Protein AF-A0A521SLW4-F1 (afdb_monomer_lite)

Foldseek 3Di:
DFDPQPLVLLLVLLQQLLVQLVVVQCCQVVVVHDHDPQQLLQQVLAPDPDRSNVSSVVVSSVVSSVLSSVCSGPQVVPADDALLVSLLVSLVVVLVCVVPPVVVVSVVSSVVRVPDPDPDDPDDPDQPVNPPPPPPVPPPPDDDDPPDDDDDDPPPDPDDPVVPDGPPDDDDDDPDDDPSVVSSVSSSSSRSSSSVSPDDPDD

pLDDT: mean 77.08, std 23.02, range [36.16, 98.62]

Sequence (203 aa):
MMKSLKFGRALLAGSLATAAMTLLMYGWPLVGLPSMDIMAALGGVFPFDLSPYIMGSLIHLGMGISLALIYAMFFDPWLPGPGWLRGAMFSFIPWLFAITLLGPSLQIASDLFKGEETVAANASVSNPCTVRPANPCSVNQAKSNPCSPKTSNPCSVNANPCAVTNPGGGGASSSGPSPQAMSLLVHLLYGAVLGVAYRPSGT

Structure (mmCIF, N/CA/C/O backbone):
data_AF-A0A521SLW4-F1
#
_entry.id   AF-A0A521SLW4-F1
#
loop_
_atom_site.group_PDB
_atom_site.id
_atom_site.type_symbol
_atom_site.label_atom_id
_atom_site.label_alt_id
_atom_site.label_comp_id
_atom_site.label_asym_id
_atom_site.label_entity_id
_atom_site.label_seq_id
_atom_site.pdbx_PDB_ins_code
_atom_site.Cartn_x
_atom_site.Cartn_y
_atom_site.Cartn_z
_atom_site.occupancy
_atom_site.B_iso_or_equiv
_atom_site.auth_seq_id
_atom_site.auth_comp_id
_atom_site.auth_asym_id
_atom_site.auth_atom_id
_atom_site.pdbx_PDB_model_num
ATOM 1 N N . MET A 1 1 ? -3.984 8.003 27.797 1.00 52.75 1 MET A N 1
ATOM 2 C CA . MET A 1 1 ? -3.477 6.668 28.188 1.00 52.75 1 MET A CA 1
ATOM 3 C C . MET A 1 1 ? -3.191 5.890 26.908 1.00 52.75 1 MET A C 1
ATOM 5 O O . MET A 1 1 ? -4.133 5.524 26.217 1.00 52.75 1 MET A O 1
ATOM 9 N N . MET A 1 2 ? -1.923 5.744 26.512 1.00 55.50 2 MET A N 1
ATOM 10 C CA . MET A 1 2 ? -1.573 4.996 25.296 1.00 55.50 2 MET A CA 1
ATOM 11 C C . MET A 1 2 ? -1.816 3.508 25.569 1.00 55.50 2 MET A C 1
ATOM 13 O O . MET A 1 2 ? -1.184 2.940 26.459 1.00 55.50 2 MET A O 1
ATOM 17 N N . LYS A 1 3 ? -2.765 2.881 24.862 1.00 64.12 3 LYS A N 1
ATOM 18 C CA . LYS A 1 3 ? -2.928 1.419 24.910 1.00 64.12 3 LYS A CA 1
ATOM 19 C C . LYS A 1 3 ? -1.590 0.784 24.517 1.00 64.12 3 LYS A C 1
ATOM 21 O O . LYS A 1 3 ? -0.928 1.282 23.611 1.00 64.12 3 LYS A O 1
ATOM 26 N N . SER A 1 4 ? -1.182 -0.296 25.189 1.00 72.12 4 SER A N 1
ATOM 27 C CA . SER A 1 4 ? 0.086 -0.971 24.879 1.00 72.12 4 SER A CA 1
ATOM 28 C C . SER A 1 4 ? 0.109 -1.358 23.395 1.00 72.12 4 SER A C 1
ATOM 30 O O . SER A 1 4 ? -0.711 -2.188 22.984 1.00 72.12 4 SER A O 1
ATOM 32 N N . LEU A 1 5 ? 1.014 -0.772 22.604 1.00 81.19 5 LEU A N 1
ATOM 33 C CA . LEU A 1 5 ? 1.179 -1.106 21.191 1.00 81.19 5 LEU A CA 1
ATOM 34 C C . LEU A 1 5 ? 1.443 -2.611 21.070 1.00 81.19 5 LEU A C 1
ATOM 36 O O . LEU A 1 5 ? 2.425 -3.131 21.601 1.00 81.19 5 LEU A O 1
ATOM 40 N N . LYS A 1 6 ? 0.564 -3.339 20.377 1.00 88.69 6 LYS A N 1
ATOM 41 C CA . LYS A 1 6 ? 0.769 -4.768 20.113 1.00 88.69 6 LYS A CA 1
ATOM 42 C C . LYS A 1 6 ? 1.592 -4.914 18.841 1.00 88.69 6 LYS A C 1
ATOM 44 O O . LYS A 1 6 ? 1.055 -5.226 17.783 1.00 88.69 6 LYS A O 1
ATOM 49 N N . PHE A 1 7 ? 2.897 -4.682 18.965 1.00 92.25 7 PHE A N 1
ATOM 50 C CA . PHE A 1 7 ? 3.838 -4.640 17.843 1.00 92.25 7 PHE A CA 1
ATOM 51 C C . PHE A 1 7 ? 3.709 -5.847 16.901 1.00 92.25 7 PHE A C 1
ATOM 53 O O . PHE A 1 7 ? 3.485 -5.664 15.710 1.00 92.25 7 PHE A O 1
ATOM 60 N N . GLY A 1 8 ? 3.709 -7.077 17.431 1.00 93.06 8 GLY A N 1
ATOM 61 C CA . GLY A 1 8 ? 3.560 -8.288 16.610 1.00 93.06 8 GLY A CA 1
ATOM 62 C C . GLY A 1 8 ? 2.251 -8.350 15.809 1.00 93.06 8 GLY A C 1
ATOM 63 O O . GLY A 1 8 ? 2.232 -8.868 14.697 1.00 93.06 8 GLY A O 1
ATOM 64 N N . ARG A 1 9 ? 1.163 -7.759 16.322 1.00 93.38 9 ARG A N 1
ATOM 65 C CA . ARG A 1 9 ? -0.100 -7.651 15.576 1.00 93.38 9 ARG A CA 1
ATOM 66 C C . ARG A 1 9 ? -0.052 -6.583 14.501 1.00 93.38 9 ARG A C 1
ATOM 68 O O . ARG A 1 9 ? -0.609 -6.806 13.438 1.00 93.38 9 ARG A O 1
ATOM 75 N N . ALA A 1 10 ? 0.590 -5.450 14.770 1.00 95.56 10 ALA A N 1
ATOM 76 C CA . ALA A 1 10 ? 0.781 -4.414 13.761 1.00 95.56 10 ALA A CA 1
ATOM 77 C C . ALA A 1 10 ? 1.630 -4.941 12.594 1.00 95.56 10 ALA A C 1
ATOM 79 O O . ALA A 1 10 ? 1.240 -4.765 11.445 1.00 95.56 10 ALA A O 1
ATOM 80 N N . LEU A 1 11 ? 2.715 -5.672 12.890 1.00 96.81 11 LEU A N 1
ATOM 81 C CA . LEU A 1 11 ? 3.526 -6.348 11.874 1.00 96.81 11 LEU A CA 1
ATOM 82 C C . LEU A 1 11 ? 2.689 -7.320 11.035 1.00 96.81 11 LEU A C 1
ATOM 84 O O . LEU A 1 11 ? 2.678 -7.223 9.812 1.00 96.81 11 LEU A O 1
ATOM 88 N N . LEU A 1 12 ? 1.959 -8.233 11.687 1.00 96.75 12 LEU A N 1
ATOM 89 C CA . LEU A 1 12 ? 1.123 -9.212 10.990 1.00 96.75 12 LEU A CA 1
ATOM 90 C C . LEU A 1 12 ? 0.043 -8.533 10.136 1.00 96.75 12 LEU A C 1
ATOM 92 O O . LEU A 1 12 ? -0.157 -8.912 8.986 1.00 96.75 12 LEU A O 1
ATOM 96 N N . ALA A 1 13 ? -0.638 -7.527 10.685 1.00 97.56 13 ALA A N 1
ATOM 97 C CA . ALA A 1 13 ? -1.694 -6.805 9.989 1.00 97.56 13 ALA A CA 1
ATOM 98 C C . ALA A 1 13 ? -1.161 -6.041 8.769 1.00 97.56 13 ALA A C 1
ATOM 100 O O . ALA A 1 13 ? -1.777 -6.109 7.709 1.00 97.56 13 ALA A O 1
ATOM 101 N N . GLY A 1 14 ? -0.005 -5.380 8.892 1.00 98.00 14 GLY A N 1
ATOM 102 C CA . GLY A 1 14 ? 0.666 -4.717 7.773 1.00 98.00 14 GLY A CA 1
ATOM 103 C C . GLY A 1 14 ? 1.050 -5.697 6.670 1.00 98.00 14 GLY A C 1
ATOM 104 O O . GLY A 1 14 ? 0.692 -5.482 5.517 1.00 98.00 14 GLY A O 1
ATOM 105 N N . SER A 1 15 ? 1.684 -6.820 7.019 1.00 98.38 15 SER A N 1
ATOM 106 C CA . SER A 1 15 ? 2.047 -7.857 6.046 1.00 98.38 15 SER A CA 1
ATOM 107 C C . SER A 1 15 ? 0.831 -8.428 5.309 1.00 98.38 15 SER A C 1
ATOM 109 O O . SER A 1 15 ? 0.863 -8.555 4.087 1.00 98.38 15 SER A O 1
ATOM 111 N N . LEU A 1 16 ? -0.258 -8.738 6.026 1.00 98.38 16 LEU A N 1
ATOM 112 C CA . LEU A 1 16 ? -1.499 -9.243 5.423 1.00 98.38 16 LEU A CA 1
ATOM 113 C C . LEU A 1 16 ? -2.158 -8.208 4.506 1.00 98.38 16 LEU A C 1
ATOM 115 O O . LEU A 1 16 ? -2.607 -8.556 3.415 1.00 98.38 16 LEU A O 1
ATOM 119 N N . ALA A 1 17 ? -2.199 -6.945 4.928 1.00 98.38 17 ALA A N 1
ATOM 120 C CA . ALA A 1 17 ? -2.760 -5.860 4.135 1.00 98.38 17 ALA A CA 1
ATOM 121 C C . ALA A 1 17 ? -1.959 -5.628 2.846 1.00 98.38 17 ALA A C 1
ATOM 123 O O . ALA A 1 17 ? -2.549 -5.543 1.767 1.00 98.38 17 ALA A O 1
ATOM 124 N N . THR A 1 18 ? -0.624 -5.608 2.928 1.00 98.38 18 THR A N 1
ATOM 125 C CA . THR A 1 18 ? 0.247 -5.496 1.750 1.00 98.38 18 THR A CA 1
ATOM 126 C C . THR A 1 18 ? 0.076 -6.680 0.810 1.00 98.38 18 THR A C 1
ATOM 128 O O . THR A 1 18 ? -0.045 -6.486 -0.399 1.00 98.38 18 THR A O 1
ATOM 131 N N . ALA A 1 19 ? 0.034 -7.905 1.342 1.00 98.06 19 ALA A N 1
ATOM 132 C CA . ALA A 1 19 ? -0.162 -9.105 0.536 1.00 98.06 19 ALA A CA 1
ATOM 133 C C . ALA A 1 19 ? -1.511 -9.071 -0.197 1.00 98.06 19 ALA A C 1
ATOM 135 O O . ALA A 1 19 ? -1.550 -9.306 -1.401 1.00 98.06 19 ALA A O 1
ATOM 136 N N . ALA A 1 20 ? -2.599 -8.710 0.490 1.00 98.19 20 ALA A N 1
ATOM 137 C CA . ALA A 1 20 ? -3.923 -8.586 -0.119 1.00 98.19 20 ALA A CA 1
ATOM 138 C C . ALA A 1 20 ? -3.948 -7.539 -1.243 1.00 98.19 20 ALA A C 1
ATOM 140 O O . ALA A 1 20 ? -4.458 -7.809 -2.330 1.00 98.19 20 ALA A O 1
ATOM 141 N N . MET A 1 21 ? -3.354 -6.368 -1.004 1.00 97.06 21 MET A N 1
ATOM 142 C CA . MET A 1 21 ? -3.247 -5.307 -2.005 1.00 97.06 21 MET A CA 1
ATOM 143 C C . MET A 1 21 ? -2.414 -5.745 -3.218 1.00 97.06 21 MET A C 1
ATOM 145 O O . MET A 1 21 ? -2.818 -5.532 -4.359 1.00 97.06 21 MET A O 1
ATOM 149 N N . THR A 1 22 ? -1.286 -6.414 -2.972 1.00 95.56 22 THR A N 1
ATOM 150 C CA . THR A 1 22 ? -0.393 -6.929 -4.017 1.00 95.56 22 THR A CA 1
ATOM 151 C C . THR A 1 22 ? -1.107 -7.972 -4.872 1.00 95.56 22 THR A C 1
ATOM 153 O O . THR A 1 22 ? -1.128 -7.853 -6.093 1.00 95.56 22 THR A O 1
ATOM 156 N N . LEU A 1 23 ? -1.753 -8.962 -4.248 1.00 95.81 23 LEU A N 1
ATOM 157 C CA . LEU A 1 23 ? -2.513 -9.993 -4.959 1.00 95.81 23 LEU A CA 1
ATOM 158 C C . LEU A 1 23 ? -3.612 -9.385 -5.832 1.00 95.81 23 LEU A C 1
ATOM 160 O O . LEU A 1 23 ? -3.795 -9.814 -6.969 1.00 95.81 23 LEU A O 1
ATOM 164 N N . LEU A 1 24 ? -4.303 -8.361 -5.328 1.00 94.50 24 LEU A N 1
ATOM 165 C CA . LEU A 1 24 ? -5.318 -7.649 -6.092 1.00 94.50 24 LEU A CA 1
ATOM 166 C C . LEU A 1 24 ? -4.716 -6.985 -7.340 1.00 94.50 24 LEU A C 1
ATOM 168 O O . LEU A 1 24 ? -5.218 -7.176 -8.444 1.00 94.50 24 LEU A O 1
ATOM 172 N N . MET A 1 25 ? -3.606 -6.263 -7.182 1.00 91.94 25 MET A N 1
ATOM 173 C CA . MET A 1 25 ? -2.924 -5.591 -8.291 1.00 91.94 25 MET A CA 1
ATOM 174 C C . MET A 1 25 ? -2.403 -6.566 -9.354 1.00 91.94 25 MET A C 1
ATOM 176 O O . MET A 1 25 ? -2.561 -6.307 -10.545 1.00 91.94 25 MET A O 1
ATOM 180 N N . TYR A 1 26 ? -1.826 -7.700 -8.946 1.00 92.19 26 TYR A N 1
ATOM 181 C CA . TYR A 1 26 ? -1.395 -8.749 -9.878 1.00 92.19 26 TYR A CA 1
ATOM 182 C C . TYR A 1 26 ? -2.575 -9.505 -10.508 1.00 92.19 26 TYR A C 1
ATOM 184 O O . TYR A 1 26 ? -2.419 -10.113 -11.565 1.00 92.19 26 TYR A O 1
ATOM 192 N N . GLY A 1 27 ? -3.762 -9.443 -9.899 1.00 92.19 27 GLY A N 1
ATOM 193 C CA . GLY A 1 27 ? -4.999 -10.006 -10.435 1.00 92.19 27 GLY A CA 1
ATOM 194 C C . GLY A 1 27 ? -5.689 -9.145 -11.499 1.00 92.19 27 GLY A C 1
ATOM 195 O O . GLY A 1 27 ? -6.533 -9.664 -12.222 1.00 92.19 27 GLY A O 1
ATOM 196 N N . TRP A 1 28 ? -5.347 -7.859 -11.647 1.00 90.75 28 TRP A N 1
ATOM 197 C CA . TRP A 1 28 ? -5.993 -6.955 -12.623 1.00 90.75 28 TRP A CA 1
ATOM 198 C C . TRP A 1 28 ? -5.981 -7.455 -14.071 1.00 90.75 28 TRP A C 1
ATOM 200 O O . TRP A 1 28 ? -7.034 -7.405 -14.713 1.00 90.75 28 TRP A O 1
ATOM 210 N N . PRO A 1 29 ? -4.867 -7.997 -14.594 1.00 90.50 29 PRO A N 1
ATOM 211 C CA . PRO A 1 29 ? -4.847 -8.555 -15.942 1.00 90.50 29 PRO A CA 1
ATOM 212 C C . PRO A 1 29 ? -5.873 -9.673 -16.161 1.00 90.50 29 PRO A C 1
ATOM 214 O O . PRO A 1 29 ? -6.384 -9.821 -17.268 1.00 90.50 29 PRO A O 1
ATOM 217 N N . LEU A 1 30 ? -6.241 -10.419 -15.110 1.00 92.06 30 LEU A N 1
ATOM 218 C CA . LEU A 1 30 ? -7.225 -11.507 -15.196 1.00 92.06 30 LEU A CA 1
ATOM 219 C C . LEU A 1 30 ? -8.650 -11.003 -15.460 1.00 92.06 30 LEU A C 1
ATOM 221 O O . LEU A 1 30 ? -9.488 -11.760 -15.939 1.00 92.06 30 LEU A O 1
ATOM 225 N N . VAL A 1 31 ? -8.922 -9.729 -15.168 1.00 90.31 31 VAL A N 1
ATOM 226 C CA . VAL A 1 31 ? -10.210 -9.068 -15.428 1.00 90.31 31 VAL A CA 1
ATOM 227 C C . VAL A 1 31 ? -10.126 -8.061 -16.584 1.00 90.31 31 VAL A C 1
ATOM 229 O O . VAL A 1 31 ? -11.008 -7.221 -16.740 1.00 90.31 31 VAL A O 1
ATOM 232 N N . GLY A 1 32 ? -9.069 -8.136 -17.405 1.00 87.75 32 GLY A N 1
ATOM 233 C CA . GLY A 1 32 ? -8.881 -7.284 -18.585 1.00 87.75 32 GLY A CA 1
ATOM 234 C C . GLY A 1 32 ? -8.407 -5.860 -18.281 1.00 87.75 32 GLY A C 1
ATOM 235 O O . GLY A 1 32 ? -8.460 -4.999 -19.157 1.00 87.75 32 GLY A O 1
ATOM 236 N N . LEU A 1 33 ? -7.953 -5.595 -17.054 1.00 85.94 33 LEU A N 1
ATOM 237 C CA . LEU A 1 33 ? -7.378 -4.309 -16.664 1.00 85.94 33 LEU A CA 1
ATOM 238 C C . LEU A 1 33 ? -5.858 -4.292 -16.906 1.00 85.94 33 LEU A C 1
ATOM 240 O O . LEU A 1 33 ? -5.215 -5.342 -16.853 1.00 85.94 33 LEU A O 1
ATOM 244 N N . PRO A 1 34 ? -5.250 -3.117 -17.156 1.00 82.88 34 PRO A N 1
ATOM 245 C CA . PRO A 1 34 ? -3.813 -3.018 -17.393 1.00 82.88 34 PRO A CA 1
ATOM 246 C C . 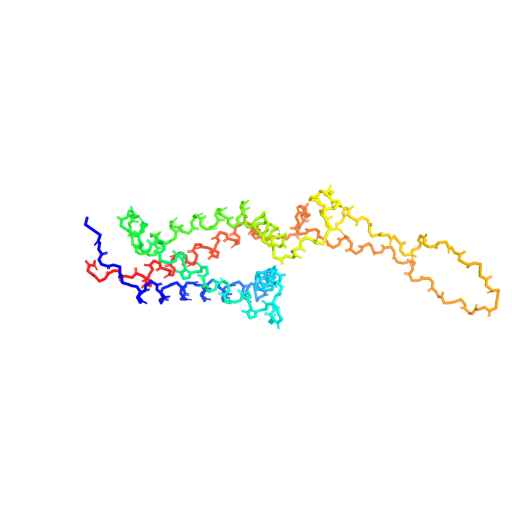PRO A 1 34 ? -3.002 -3.463 -16.167 1.00 82.88 34 PRO A C 1
ATOM 248 O O . PRO A 1 34 ? -3.359 -3.174 -15.023 1.00 82.88 34 PRO A O 1
ATOM 251 N N . SER A 1 35 ? -1.880 -4.141 -16.412 1.00 82.56 35 SER A N 1
ATOM 252 C CA . SER A 1 35 ? -0.923 -4.530 -15.374 1.00 82.56 35 SER A CA 1
ATOM 253 C C . SER A 1 35 ? -0.206 -3.305 -14.802 1.00 82.56 35 SER A C 1
ATOM 255 O O . SER A 1 35 ? 0.339 -2.502 -15.560 1.00 82.56 35 SER A O 1
ATOM 257 N N . MET A 1 36 ? -0.149 -3.189 -13.473 1.00 82.12 36 MET A N 1
ATOM 258 C CA . MET A 1 36 ? 0.655 -2.177 -12.779 1.00 82.12 36 MET A CA 1
ATOM 259 C C . MET A 1 36 ? 1.838 -2.844 -12.080 1.00 82.12 36 MET A C 1
ATOM 261 O O . MET A 1 36 ? 1.677 -3.446 -11.019 1.00 82.12 36 MET A O 1
ATOM 265 N N . ASP A 1 37 ? 3.031 -2.718 -12.659 1.00 89.31 37 ASP A N 1
ATOM 266 C CA . ASP A 1 37 ? 4.247 -3.314 -12.101 1.00 89.31 37 ASP A CA 1
ATOM 267 C C . ASP A 1 37 ? 4.925 -2.390 -11.078 1.00 89.31 37 ASP A C 1
ATOM 269 O O . ASP A 1 37 ? 5.977 -1.790 -11.308 1.00 89.31 37 ASP A O 1
ATOM 273 N N . ILE A 1 38 ? 4.274 -2.243 -9.923 1.00 87.75 38 ILE A N 1
ATOM 274 C CA . ILE A 1 38 ? 4.781 -1.411 -8.824 1.00 87.75 38 ILE A CA 1
ATOM 275 C C . ILE A 1 38 ? 6.066 -1.999 -8.226 1.00 87.75 38 ILE A C 1
ATOM 277 O O . ILE A 1 38 ? 6.901 -1.246 -7.730 1.00 87.75 38 ILE A O 1
ATOM 281 N N . MET A 1 39 ? 6.259 -3.320 -8.294 1.00 92.12 39 MET A N 1
ATOM 282 C CA . MET A 1 39 ? 7.458 -3.959 -7.751 1.00 92.12 39 MET A CA 1
ATOM 283 C C . MET A 1 39 ? 8.687 -3.586 -8.573 1.00 92.12 39 MET A C 1
ATOM 285 O O . MET A 1 39 ? 9.666 -3.102 -8.008 1.00 92.12 39 MET A O 1
ATOM 289 N N . ALA A 1 40 ? 8.624 -3.710 -9.901 1.00 90.88 40 ALA A N 1
ATOM 290 C CA . ALA A 1 40 ? 9.716 -3.247 -10.748 1.00 90.88 40 ALA A CA 1
ATOM 291 C C . ALA A 1 40 ? 9.940 -1.733 -10.608 1.00 90.88 40 ALA A C 1
ATOM 293 O O . ALA A 1 40 ? 11.087 -1.296 -10.505 1.00 90.88 40 ALA A O 1
ATOM 294 N N . ALA A 1 41 ? 8.864 -0.937 -10.538 1.00 88.69 41 ALA A N 1
ATOM 295 C CA . ALA A 1 41 ? 8.964 0.515 -10.396 1.00 88.69 41 ALA A CA 1
ATOM 296 C C . ALA A 1 41 ? 9.656 0.943 -9.089 1.00 88.69 41 ALA A C 1
ATOM 298 O O . ALA A 1 41 ? 10.549 1.786 -9.119 1.00 88.69 41 ALA A O 1
ATOM 299 N N . LEU A 1 42 ? 9.279 0.353 -7.949 1.00 89.75 42 LEU A N 1
ATOM 300 C CA . LEU A 1 42 ? 9.890 0.659 -6.652 1.00 89.75 42 LEU A CA 1
ATOM 301 C C . LEU A 1 42 ? 11.335 0.166 -6.569 1.00 89.75 42 LEU A C 1
ATOM 303 O O . LEU A 1 42 ? 12.195 0.884 -6.066 1.00 89.75 42 LEU A O 1
ATOM 307 N N . GLY A 1 43 ? 11.615 -1.045 -7.053 1.00 90.81 43 GLY A N 1
ATOM 308 C CA . GLY A 1 43 ? 12.959 -1.611 -6.983 1.00 90.81 43 GLY A CA 1
ATOM 309 C C . GLY A 1 43 ? 13.951 -0.946 -7.929 1.00 90.81 43 GLY A C 1
ATOM 310 O O . GLY A 1 43 ? 15.115 -0.804 -7.574 1.00 90.81 43 GLY A O 1
ATOM 311 N N . GLY A 1 44 ? 13.494 -0.489 -9.099 1.00 90.06 44 GLY A N 1
ATOM 312 C CA . GLY A 1 44 ? 14.341 0.153 -10.107 1.00 90.06 44 GLY A CA 1
ATOM 313 C C . GLY A 1 44 ? 14.870 1.537 -9.719 1.00 90.06 44 GLY A C 1
ATOM 314 O O . GLY A 1 44 ? 15.751 2.063 -10.395 1.00 90.06 44 GLY A O 1
ATOM 315 N N . VAL A 1 45 ? 14.354 2.135 -8.640 1.00 88.75 45 VAL A N 1
ATOM 316 C CA . VAL A 1 45 ? 14.827 3.432 -8.124 1.00 88.75 45 VAL A CA 1
ATOM 317 C C . VAL A 1 45 ? 16.175 3.300 -7.414 1.00 88.75 45 VAL A C 1
ATOM 319 O O . VAL A 1 45 ? 16.933 4.266 -7.354 1.00 88.75 45 VAL A O 1
ATOM 322 N N . PHE A 1 46 ? 16.491 2.114 -6.894 1.00 85.25 46 PHE A N 1
ATOM 323 C CA . PHE A 1 46 ? 17.666 1.904 -6.063 1.00 85.25 46 PHE A CA 1
ATOM 324 C C . PHE A 1 46 ? 18.782 1.190 -6.844 1.00 85.25 46 PHE A C 1
ATOM 326 O O . PHE A 1 46 ? 18.518 0.172 -7.484 1.00 85.25 46 PHE A O 1
ATOM 333 N N . PRO A 1 47 ? 20.037 1.668 -6.774 1.00 84.56 47 PRO A N 1
ATOM 334 C CA . PRO A 1 47 ? 21.170 1.137 -7.533 1.00 84.56 47 PRO A CA 1
ATOM 335 C C . PRO A 1 47 ? 21.805 -0.075 -6.832 1.00 84.56 47 PRO A C 1
ATOM 337 O O . PRO A 1 47 ? 23.009 -0.114 -6.596 1.00 84.56 47 PRO A O 1
ATOM 340 N N . PHE A 1 48 ? 20.992 -1.048 -6.431 1.00 86.19 48 PHE A N 1
ATOM 341 C CA . PHE A 1 48 ? 21.487 -2.289 -5.838 1.00 86.19 48 PHE A CA 1
ATOM 342 C C . PHE A 1 48 ? 21.534 -3.386 -6.903 1.00 86.19 48 PHE A C 1
ATOM 344 O O . PHE A 1 48 ? 20.597 -3.509 -7.688 1.00 86.19 48 PHE A O 1
ATOM 351 N N . ASP A 1 49 ? 22.548 -4.256 -6.864 1.00 89.19 49 ASP A N 1
ATOM 352 C CA . ASP A 1 49 ? 22.678 -5.435 -7.749 1.00 89.19 49 ASP A CA 1
ATOM 353 C C . ASP A 1 49 ? 21.662 -6.559 -7.435 1.00 89.19 49 ASP A C 1
ATOM 355 O O . ASP A 1 49 ? 21.888 -7.746 -7.678 1.00 89.19 49 ASP A O 1
ATOM 359 N N . LEU A 1 50 ? 20.521 -6.200 -6.852 1.00 90.94 50 LEU A N 1
ATOM 360 C CA . LEU A 1 50 ? 19.414 -7.095 -6.558 1.00 90.94 50 LEU A CA 1
ATOM 361 C C . LEU A 1 50 ? 18.357 -6.968 -7.654 1.00 90.94 50 LEU A C 1
ATOM 363 O O . LEU A 1 50 ? 18.164 -5.907 -8.240 1.00 90.94 50 LEU A O 1
ATOM 367 N N . SER A 1 51 ? 17.622 -8.053 -7.909 1.00 94.50 51 SER A N 1
ATOM 368 C CA . SER A 1 51 ? 16.485 -8.007 -8.833 1.00 94.50 51 SER A CA 1
ATOM 369 C C . SER A 1 51 ? 15.521 -6.875 -8.437 1.00 94.50 51 SER A C 1
ATOM 371 O O . SER A 1 51 ? 15.116 -6.832 -7.266 1.00 94.50 51 SER A O 1
ATOM 373 N N . PRO A 1 52 ? 15.086 -6.010 -9.379 1.00 91.69 52 PRO A N 1
ATOM 374 C CA . PRO A 1 52 ? 14.116 -4.953 -9.098 1.00 91.69 52 PRO A CA 1
ATOM 375 C C . PRO A 1 52 ? 12.844 -5.487 -8.437 1.00 91.69 52 PRO A C 1
ATOM 377 O O . PRO A 1 52 ? 12.294 -4.855 -7.545 1.00 91.69 52 PRO A O 1
ATOM 380 N N . TYR A 1 53 ? 12.413 -6.699 -8.784 1.00 93.94 53 TYR A N 1
ATOM 381 C CA . TYR A 1 53 ? 11.242 -7.318 -8.167 1.00 93.94 53 TYR A CA 1
ATOM 382 C C . TYR A 1 53 ? 11.468 -7.688 -6.700 1.00 93.94 53 TYR A C 1
ATOM 384 O O . TYR A 1 53 ? 10.571 -7.498 -5.882 1.00 93.94 53 TYR A O 1
ATOM 392 N N . ILE A 1 54 ? 12.655 -8.192 -6.345 1.00 94.88 54 ILE A N 1
ATOM 393 C CA . ILE A 1 54 ? 12.987 -8.534 -4.954 1.00 94.88 54 ILE A CA 1
ATOM 394 C C . ILE A 1 54 ? 13.092 -7.252 -4.131 1.00 94.88 54 ILE A C 1
ATOM 396 O O . ILE A 1 54 ? 12.444 -7.134 -3.092 1.00 94.88 54 ILE A O 1
ATOM 400 N N . MET A 1 55 ? 13.858 -6.275 -4.621 1.00 94.38 55 MET A N 1
ATOM 401 C CA . MET A 1 55 ? 14.033 -4.988 -3.952 1.00 94.38 55 MET A CA 1
ATOM 402 C C . MET A 1 55 ? 12.692 -4.262 -3.783 1.00 94.38 55 MET A C 1
ATOM 404 O O . MET A 1 55 ? 12.327 -3.873 -2.675 1.00 94.38 55 MET A O 1
ATOM 408 N N . GLY A 1 56 ? 11.905 -4.166 -4.856 1.00 94.38 56 GLY A N 1
ATOM 409 C CA . GLY A 1 56 ? 10.575 -3.569 -4.832 1.00 94.38 56 GLY A CA 1
ATOM 410 C C . GLY A 1 56 ? 9.620 -4.271 -3.876 1.00 94.38 56 GLY A C 1
ATOM 411 O O . GLY A 1 56 ? 8.918 -3.596 -3.128 1.00 94.38 56 GLY A O 1
ATOM 412 N N . SER A 1 57 ? 9.650 -5.607 -3.817 1.00 95.12 57 SER A N 1
ATOM 413 C CA . SER A 1 57 ? 8.842 -6.383 -2.864 1.00 95.12 57 SER A CA 1
ATOM 414 C C . SER A 1 57 ? 9.209 -6.076 -1.413 1.00 95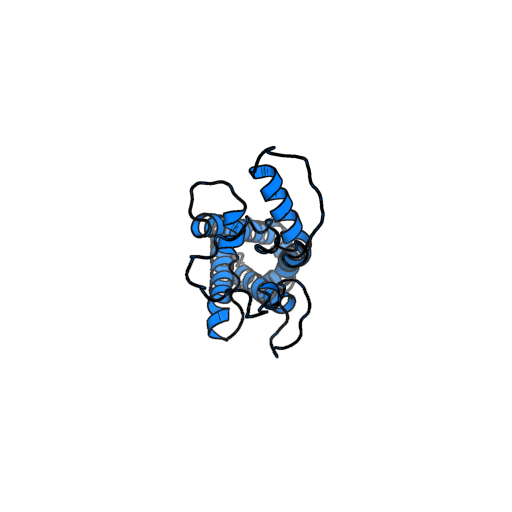.12 57 SER A C 1
ATOM 416 O O . SER A 1 57 ? 8.319 -5.897 -0.581 1.00 95.12 57 SER A O 1
ATOM 418 N N . LEU A 1 58 ? 10.505 -5.970 -1.100 1.00 96.25 58 LEU A N 1
ATOM 419 C CA . LEU A 1 58 ? 10.977 -5.618 0.242 1.00 96.25 58 LEU A CA 1
ATOM 420 C C . LEU A 1 58 ? 10.562 -4.197 0.631 1.00 96.25 58 LEU A C 1
ATOM 422 O O . LEU A 1 58 ? 10.070 -3.987 1.740 1.00 96.25 58 LEU A O 1
ATOM 426 N N . ILE A 1 59 ? 10.703 -3.237 -0.285 1.00 95.75 59 ILE A N 1
ATOM 427 C CA . ILE A 1 59 ? 10.285 -1.847 -0.071 1.00 95.75 59 ILE A CA 1
ATOM 428 C C . ILE A 1 59 ? 8.769 -1.772 0.125 1.00 95.75 59 ILE A C 1
ATOM 430 O O . ILE A 1 59 ? 8.301 -1.138 1.067 1.00 95.75 59 ILE A O 1
ATOM 434 N N . HIS A 1 60 ? 7.989 -2.452 -0.716 1.00 96.38 60 HIS A N 1
ATOM 435 C CA . HIS A 1 60 ? 6.532 -2.459 -0.630 1.00 96.38 60 HIS A CA 1
ATOM 436 C C . HIS A 1 60 ? 6.033 -3.075 0.683 1.00 96.38 60 HIS A C 1
ATOM 438 O O . HIS A 1 60 ? 5.185 -2.498 1.369 1.00 96.38 60 HIS A O 1
ATOM 444 N N . LEU A 1 61 ? 6.619 -4.208 1.084 1.00 97.94 61 LEU A N 1
ATOM 445 C CA . LEU A 1 61 ? 6.346 -4.841 2.370 1.00 97.94 61 LEU A CA 1
ATOM 446 C C . LEU A 1 61 ? 6.735 -3.935 3.544 1.00 97.94 61 LEU A C 1
ATOM 448 O O . LEU A 1 61 ? 5.929 -3.736 4.454 1.00 97.94 61 LEU A O 1
ATOM 452 N N . GLY A 1 62 ? 7.932 -3.347 3.504 1.00 97.81 62 GLY A N 1
ATOM 453 C CA . GLY A 1 62 ? 8.426 -2.424 4.523 1.00 97.81 62 GLY A CA 1
ATOM 454 C C . GLY A 1 62 ? 7.548 -1.181 4.678 1.00 97.81 62 GLY A C 1
ATOM 455 O O . GLY A 1 62 ? 7.222 -0.795 5.804 1.00 97.81 62 GLY A O 1
ATOM 456 N N . MET A 1 63 ? 7.093 -0.589 3.569 1.00 97.12 63 MET A N 1
ATOM 457 C CA . MET A 1 63 ? 6.154 0.537 3.582 1.00 97.12 63 MET A CA 1
ATOM 458 C C . MET A 1 63 ? 4.816 0.151 4.214 1.00 97.12 63 MET A C 1
ATOM 460 O O . MET A 1 63 ? 4.331 0.874 5.082 1.00 97.12 63 MET A O 1
ATOM 464 N N . GLY A 1 64 ? 4.238 -0.998 3.855 1.00 97.94 64 GLY A N 1
ATOM 465 C CA . GLY A 1 64 ? 2.990 -1.453 4.473 1.00 97.94 64 GLY A CA 1
ATOM 466 C C . GLY A 1 64 ? 3.129 -1.721 5.974 1.00 97.94 64 GLY A C 1
ATOM 467 O O . GLY A 1 64 ? 2.327 -1.249 6.775 1.00 97.94 64 GLY A O 1
ATOM 468 N N . ILE A 1 65 ? 4.206 -2.377 6.407 1.00 98.38 65 ILE A N 1
ATOM 469 C CA . ILE A 1 65 ? 4.480 -2.560 7.840 1.00 98.38 65 ILE A CA 1
ATOM 470 C C . ILE A 1 65 ? 4.609 -1.204 8.557 1.00 98.38 65 ILE A C 1
ATOM 472 O O . ILE A 1 65 ? 4.036 -1.011 9.632 1.00 98.38 65 ILE A O 1
ATOM 476 N N . SER A 1 66 ? 5.308 -0.245 7.949 1.00 98.19 66 SER A N 1
ATOM 477 C CA . SER A 1 66 ? 5.479 1.101 8.510 1.00 98.19 66 SER A CA 1
ATOM 478 C C . SER A 1 66 ? 4.140 1.830 8.646 1.00 98.19 66 SER A C 1
ATOM 480 O O . SER A 1 66 ? 3.834 2.377 9.706 1.00 98.19 66 SER A O 1
ATOM 482 N N . LEU A 1 67 ? 3.292 1.772 7.615 1.00 98.19 67 LEU A N 1
ATOM 483 C CA . LEU A 1 67 ? 1.940 2.332 7.644 1.00 98.19 67 LEU A CA 1
ATOM 484 C C . LEU A 1 67 ? 1.056 1.654 8.697 1.00 98.19 67 LEU A C 1
ATOM 486 O O . LEU A 1 67 ? 0.283 2.333 9.369 1.00 98.19 67 LEU A O 1
ATOM 490 N N . ALA A 1 68 ? 1.180 0.340 8.889 1.00 97.94 68 ALA A N 1
ATOM 491 C CA . ALA A 1 68 ? 0.450 -0.383 9.927 1.00 97.94 68 ALA A CA 1
ATOM 492 C C . ALA A 1 68 ? 0.858 0.051 11.343 1.00 97.94 68 ALA A C 1
ATOM 494 O O . ALA A 1 68 ? 0.000 0.190 12.216 1.00 97.94 68 ALA A O 1
ATOM 495 N N . LEU A 1 69 ? 2.148 0.316 11.573 1.00 96.94 69 LEU A N 1
ATOM 496 C CA . LEU A 1 69 ? 2.639 0.863 12.840 1.00 96.94 69 LEU A CA 1
ATOM 497 C C . LEU A 1 69 ? 2.123 2.288 13.081 1.00 96.94 69 LEU A C 1
ATOM 499 O O . LEU A 1 69 ? 1.674 2.589 14.187 1.00 96.94 69 LEU A O 1
ATOM 503 N N . ILE A 1 70 ? 2.126 3.139 12.051 1.00 96.88 70 ILE A N 1
ATOM 504 C CA . ILE A 1 70 ? 1.565 4.498 12.116 1.00 96.88 70 ILE A CA 1
ATOM 505 C C . ILE A 1 70 ? 0.069 4.443 12.441 1.00 96.88 70 ILE A C 1
ATOM 507 O O . ILE A 1 70 ? -0.390 5.134 13.353 1.00 96.88 70 ILE A O 1
ATOM 511 N N . TYR A 1 71 ? -0.687 3.589 11.747 1.00 96.62 71 TYR A N 1
ATOM 512 C CA . TYR A 1 71 ? -2.106 3.370 12.019 1.00 96.62 71 TYR A CA 1
ATOM 513 C C . TYR A 1 71 ? -2.333 2.964 13.478 1.00 96.62 71 TYR A C 1
ATOM 515 O O . TYR A 1 71 ? -3.095 3.611 14.195 1.00 96.62 71 TYR A O 1
ATOM 523 N N . ALA A 1 72 ? -1.615 1.938 13.935 1.00 95.06 72 ALA A N 1
ATOM 524 C CA . ALA A 1 72 ? -1.703 1.398 15.284 1.00 95.06 72 ALA A CA 1
ATOM 525 C C . ALA A 1 72 ? -1.384 2.427 16.383 1.00 95.06 72 ALA A C 1
ATOM 527 O O . ALA A 1 72 ? -1.983 2.374 17.459 1.00 95.06 72 ALA A O 1
ATOM 528 N N . MET A 1 73 ? -0.434 3.332 16.125 1.00 93.50 73 MET A N 1
ATOM 529 C CA . MET A 1 73 ? 0.056 4.312 17.094 1.00 93.50 73 MET A CA 1
ATOM 530 C C . MET A 1 73 ? -0.812 5.572 17.161 1.00 93.50 73 MET A C 1
ATOM 532 O O . MET A 1 73 ? -1.103 6.049 18.256 1.00 93.50 73 MET A O 1
ATOM 536 N N . PHE A 1 74 ? -1.227 6.105 16.010 1.00 94.31 74 PHE A N 1
ATOM 537 C CA . PHE A 1 74 ? -1.824 7.441 15.933 1.00 94.31 74 PHE A CA 1
ATOM 538 C C . PHE A 1 74 ? -3.304 7.433 15.552 1.00 94.31 74 PHE A C 1
ATOM 540 O O . PHE A 1 74 ? -4.069 8.245 16.065 1.00 94.31 74 PHE A O 1
ATOM 547 N N . PHE A 1 75 ? -3.725 6.517 14.678 1.00 95.12 75 PHE A N 1
ATOM 548 C CA . PHE A 1 75 ? -5.046 6.585 14.047 1.00 95.12 75 PHE A CA 1
ATOM 549 C C . PHE A 1 75 ? -6.060 5.634 14.655 1.00 95.12 75 PHE A C 1
ATOM 551 O O . PHE A 1 75 ? -7.232 6.000 14.733 1.00 95.12 75 PHE A O 1
ATOM 558 N N . ASP A 1 76 ? -5.630 4.458 15.126 1.00 93.69 76 ASP A N 1
ATOM 559 C CA . ASP A 1 76 ? -6.518 3.507 15.783 1.00 93.69 76 ASP A CA 1
ATOM 560 C C . ASP A 1 76 ? -7.330 4.236 16.870 1.00 93.69 76 ASP A C 1
ATOM 562 O O . ASP A 1 76 ? -8.539 4.354 16.690 1.00 93.69 76 ASP A O 1
ATOM 566 N N . PRO A 1 77 ? -6.762 4.885 17.902 1.00 90.81 77 PRO A N 1
ATOM 567 C CA . PRO A 1 77 ? -7.576 5.431 18.993 1.00 90.81 77 PRO A CA 1
ATOM 568 C C . PRO A 1 77 ? -8.552 6.553 18.590 1.00 90.81 77 PRO A C 1
ATOM 570 O O . PRO A 1 77 ? -9.450 6.857 19.371 1.00 90.81 77 PRO A O 1
ATOM 573 N N . TRP A 1 78 ? -8.369 7.170 17.418 1.00 93.62 78 TRP A N 1
ATOM 574 C CA . TRP A 1 78 ? -9.096 8.364 16.977 1.00 93.62 78 TRP A CA 1
ATOM 575 C C . TRP A 1 78 ? -10.179 8.084 15.938 1.00 9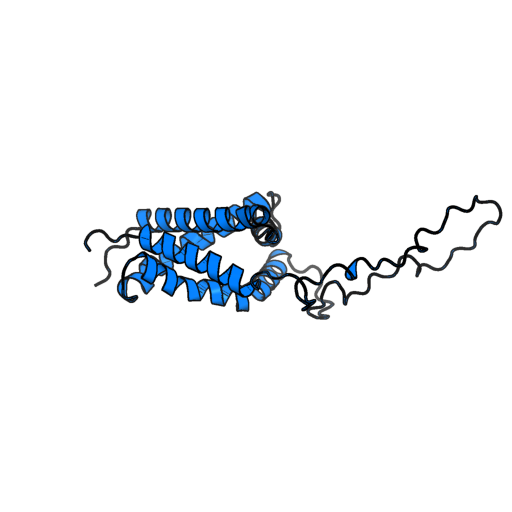3.62 78 TRP A C 1
ATOM 577 O O . TRP A 1 78 ? -11.159 8.824 15.864 1.00 93.62 78 TRP A O 1
ATOM 587 N N . LEU A 1 79 ? -10.021 7.044 15.120 1.00 95.00 79 LEU A N 1
ATOM 588 C CA . LEU A 1 79 ? -10.969 6.772 14.045 1.00 95.00 79 LEU A CA 1
ATOM 589 C C . LEU A 1 79 ? -12.211 6.034 14.580 1.00 95.00 79 LEU A C 1
ATOM 591 O O . LEU A 1 79 ? -12.064 5.050 15.311 1.00 95.00 79 LEU A O 1
ATOM 595 N N . PRO A 1 80 ? -13.433 6.469 14.218 1.00 94.38 80 PRO A N 1
ATOM 596 C CA . PRO A 1 80 ? -14.669 5.837 14.663 1.00 94.38 80 PRO A CA 1
ATOM 597 C C . PRO A 1 80 ? -15.018 4.584 13.847 1.00 94.38 80 PRO A C 1
ATOM 599 O O . PRO A 1 80 ? -14.582 4.409 12.711 1.00 94.38 80 PRO A O 1
ATOM 602 N N . GLY A 1 81 ? -15.885 3.739 14.408 1.00 94.44 81 GLY A N 1
ATOM 603 C CA . GLY A 1 81 ? -16.508 2.622 13.695 1.00 94.44 81 GLY A CA 1
ATOM 604 C C . GLY A 1 81 ? -15.786 1.273 13.828 1.00 94.44 81 GLY A C 1
ATOM 605 O O . GLY A 1 81 ? -14.873 1.113 14.642 1.00 94.44 81 GLY A O 1
ATOM 606 N N . PRO A 1 82 ? -16.226 0.253 13.069 1.00 95.12 82 PRO A N 1
ATOM 607 C CA . PRO A 1 82 ? -15.612 -1.071 13.088 1.00 95.12 82 PRO A CA 1
ATOM 608 C C . PRO A 1 82 ? -14.193 -1.044 12.502 1.00 95.12 82 PRO A C 1
ATOM 610 O O . PRO A 1 82 ? -13.846 -0.158 11.723 1.00 95.12 82 PRO A O 1
ATOM 613 N N . GLY A 1 83 ? -13.380 -2.052 12.838 1.00 94.62 83 GLY A N 1
ATOM 614 C CA . GLY A 1 83 ? -11.967 -2.124 12.437 1.00 94.62 83 GLY A CA 1
ATOM 615 C C . GLY A 1 83 ? -11.733 -1.906 10.939 1.00 94.62 83 GLY A C 1
ATOM 616 O O . GLY A 1 83 ? -10.930 -1.055 10.573 1.00 94.62 83 GLY A O 1
ATOM 617 N N . TRP A 1 84 ? -12.494 -2.584 10.071 1.00 96.62 84 TRP A N 1
ATOM 618 C CA . TRP A 1 84 ? -12.371 -2.425 8.614 1.00 96.62 84 TRP A CA 1
ATOM 619 C C . TRP A 1 84 ? -12.610 -0.981 8.147 1.00 96.62 84 TRP A C 1
ATOM 621 O O . TRP A 1 84 ? -11.905 -0.500 7.264 1.00 96.62 84 TRP A O 1
ATOM 631 N N . LEU A 1 85 ? -13.567 -0.272 8.757 1.00 96.62 85 LEU A N 1
ATOM 632 C CA . LEU A 1 85 ? -13.890 1.104 8.387 1.00 96.62 85 LEU A CA 1
ATOM 633 C C . LEU A 1 85 ? -12.788 2.057 8.850 1.00 96.62 85 LEU A C 1
ATOM 635 O O . LEU A 1 85 ? -12.359 2.902 8.075 1.00 96.62 85 LEU A O 1
ATOM 639 N N . ARG A 1 86 ? -12.275 1.880 10.074 1.00 96.31 86 ARG A N 1
ATOM 640 C CA . ARG A 1 86 ? -11.156 2.677 10.611 1.00 96.31 86 ARG A CA 1
ATOM 641 C C . ARG A 1 86 ? -9.922 2.551 9.730 1.00 96.31 86 ARG A C 1
ATOM 643 O O . ARG A 1 86 ? -9.333 3.553 9.338 1.00 96.31 86 ARG A O 1
ATOM 650 N N . GLY A 1 87 ? -9.566 1.327 9.357 1.00 97.25 87 GLY A N 1
ATOM 651 C CA . GLY A 1 87 ? -8.447 1.102 8.457 1.00 97.25 87 GLY A CA 1
ATOM 652 C C . GLY A 1 87 ? -8.690 1.675 7.052 1.00 97.25 87 GLY A C 1
ATOM 653 O O . GLY A 1 87 ? -7.807 2.332 6.506 1.00 97.25 87 GLY A O 1
ATOM 654 N N . ALA A 1 88 ? -9.892 1.519 6.483 1.00 98.00 88 ALA A N 1
ATOM 655 C CA . ALA A 1 88 ? -10.242 2.120 5.192 1.00 98.00 88 ALA A CA 1
ATOM 656 C C . ALA A 1 88 ? -10.181 3.661 5.221 1.00 98.00 88 ALA A C 1
ATOM 658 O O . ALA A 1 88 ? -9.647 4.269 4.296 1.00 98.00 88 ALA A O 1
ATOM 659 N N . MET A 1 89 ? -10.657 4.294 6.301 1.00 98.06 89 MET A N 1
ATOM 660 C CA . MET A 1 89 ? -10.557 5.743 6.513 1.00 98.06 89 MET A CA 1
ATOM 661 C C . MET A 1 89 ? -9.099 6.205 6.598 1.00 98.06 89 MET A C 1
ATOM 663 O O . MET A 1 89 ? -8.732 7.198 5.975 1.00 98.06 89 MET A O 1
ATOM 667 N N . PHE A 1 90 ? -8.256 5.473 7.330 1.00 98.19 90 PHE A N 1
ATOM 668 C CA . PHE A 1 90 ? -6.822 5.753 7.394 1.00 98.19 90 PHE A CA 1
ATOM 669 C C . PHE A 1 90 ? -6.168 5.703 6.008 1.00 98.19 90 PHE A C 1
ATOM 671 O O . PHE A 1 90 ? -5.362 6.573 5.681 1.00 98.19 90 PHE A O 1
ATOM 678 N N . SER A 1 91 ? -6.553 4.739 5.168 1.00 98.25 91 SER A N 1
ATOM 679 C CA . SER A 1 91 ? -5.964 4.535 3.842 1.00 98.25 91 SER A CA 1
ATOM 680 C C . SER A 1 91 ? -6.187 5.658 2.828 1.00 98.25 91 SER A C 1
ATOM 682 O O . SER A 1 91 ? -5.497 5.684 1.807 1.00 98.25 91 SER A O 1
ATOM 684 N N . PHE A 1 92 ? -7.069 6.623 3.096 1.00 97.94 92 PHE A N 1
ATOM 685 C CA . PHE A 1 92 ? -7.137 7.834 2.273 1.00 97.94 92 PHE A CA 1
ATOM 686 C C . PHE A 1 92 ? -5.830 8.635 2.311 1.00 97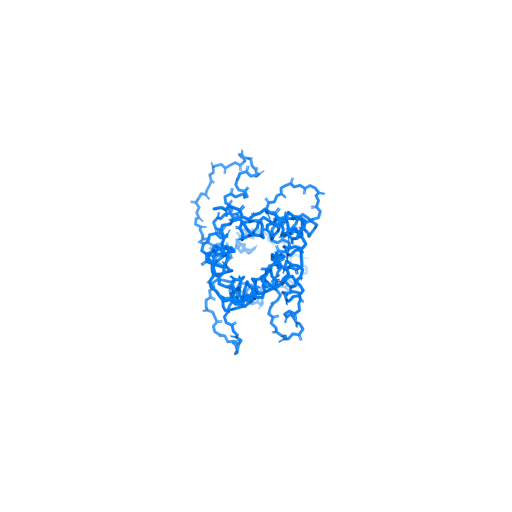.94 92 PHE A C 1
ATOM 688 O O . PHE A 1 92 ? -5.475 9.255 1.314 1.00 97.94 92 PHE A O 1
ATOM 695 N N . ILE A 1 93 ? -5.089 8.593 3.422 1.00 97.75 93 ILE A N 1
ATOM 696 C CA . ILE A 1 93 ? -3.807 9.293 3.570 1.00 97.75 93 ILE A CA 1
ATOM 697 C C . ILE A 1 93 ? -2.736 8.711 2.630 1.00 97.75 93 ILE A C 1
ATOM 699 O O . ILE A 1 93 ? -2.221 9.465 1.802 1.00 97.75 93 ILE A O 1
ATOM 703 N N . PRO A 1 94 ? -2.392 7.406 2.689 1.00 97.12 94 PRO A N 1
ATOM 704 C CA . PRO A 1 94 ? -1.430 6.827 1.758 1.00 97.12 94 PRO A CA 1
ATOM 705 C C . PRO A 1 94 ? -1.923 6.861 0.308 1.00 97.12 94 PRO A C 1
ATOM 707 O O . PRO A 1 94 ? -1.102 7.048 -0.582 1.00 97.12 94 PRO A O 1
ATOM 710 N N . TRP A 1 95 ? -3.235 6.777 0.048 1.00 97.62 95 TRP A N 1
ATOM 711 C CA . TRP A 1 95 ? -3.769 6.984 -1.304 1.00 97.62 95 TRP A CA 1
ATOM 712 C C . TRP A 1 95 ? -3.498 8.401 -1.825 1.00 97.62 95 TRP A C 1
ATOM 714 O O . TRP A 1 95 ? -3.024 8.574 -2.950 1.00 97.62 95 TRP A O 1
ATOM 724 N N . LEU A 1 96 ? -3.757 9.423 -1.004 1.00 97.50 96 LEU A N 1
ATOM 725 C CA . LEU A 1 96 ? -3.503 10.810 -1.376 1.00 97.50 96 LEU A CA 1
ATOM 726 C C . LEU A 1 96 ? -2.005 11.046 -1.594 1.00 97.50 96 LEU A C 1
ATOM 728 O O . LEU A 1 96 ? -1.620 11.682 -2.574 1.00 97.50 96 LEU A O 1
ATOM 732 N N . PHE A 1 97 ? -1.155 10.476 -0.738 1.00 96.00 97 PHE A N 1
ATOM 733 C CA . PHE A 1 97 ? 0.291 10.471 -0.946 1.00 96.00 97 PHE A CA 1
ATOM 734 C C . PHE A 1 97 ? 0.661 9.799 -2.277 1.00 96.00 97 PHE A C 1
ATOM 736 O O . PHE A 1 97 ? 1.426 10.363 -3.057 1.00 96.00 97 PHE A O 1
ATOM 743 N N . ALA A 1 98 ? 0.082 8.637 -2.586 1.00 92.44 98 ALA A N 1
ATOM 744 C CA . ALA A 1 98 ? 0.367 7.905 -3.815 1.00 92.44 98 ALA A CA 1
ATOM 745 C C . ALA A 1 98 ? 0.025 8.719 -5.071 1.00 92.44 98 ALA A C 1
ATOM 747 O O . ALA A 1 98 ? 0.792 8.721 -6.030 1.00 92.44 98 ALA A O 1
ATOM 748 N N . ILE A 1 99 ? -1.100 9.441 -5.064 1.00 92.06 99 ILE A N 1
ATOM 749 C CA . ILE A 1 99 ? -1.542 10.195 -6.241 1.00 92.06 99 ILE A CA 1
ATOM 750 C C . ILE A 1 99 ? -0.853 11.558 -6.397 1.00 92.06 99 ILE A C 1
ATOM 752 O O . ILE A 1 99 ? -0.751 12.056 -7.514 1.00 92.06 99 ILE A O 1
ATOM 756 N N . THR A 1 100 ? -0.375 12.164 -5.306 1.00 93.88 100 THR A N 1
ATOM 757 C CA . THR A 1 100 ? 0.188 13.530 -5.333 1.00 93.88 100 THR A CA 1
ATOM 758 C C . THR A 1 100 ? 1.703 13.583 -5.178 1.00 93.88 100 THR A C 1
ATOM 760 O O . THR A 1 100 ? 2.346 14.448 -5.768 1.00 93.88 100 THR A O 1
ATOM 763 N N . LEU A 1 101 ? 2.283 12.673 -4.397 1.00 93.88 101 LEU A N 1
ATOM 764 C CA . LEU A 1 101 ? 3.666 12.774 -3.934 1.00 93.88 101 LEU A CA 1
ATOM 765 C C . LEU A 1 101 ? 4.543 11.606 -4.373 1.00 93.88 101 LEU A C 1
ATOM 767 O O . LEU A 1 101 ? 5.759 11.780 -4.405 1.00 93.88 101 LEU A O 1
ATOM 771 N N . LEU A 1 102 ? 3.987 10.451 -4.754 1.00 88.75 102 LEU A N 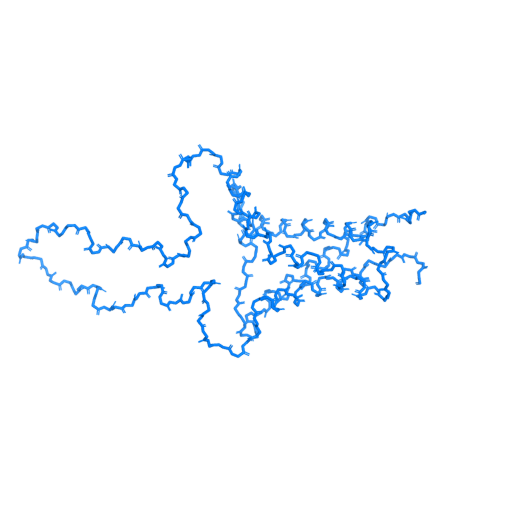1
ATOM 772 C CA . LEU A 1 102 ? 4.806 9.287 -5.113 1.00 88.75 102 LEU A CA 1
ATOM 773 C C . LEU A 1 102 ? 5.731 9.569 -6.300 1.00 88.75 102 LEU A C 1
ATOM 775 O O . LEU A 1 102 ? 6.924 9.319 -6.193 1.00 88.75 102 LEU A O 1
ATOM 779 N N . GLY A 1 103 ? 5.214 10.136 -7.394 1.00 88.88 103 GLY A N 1
ATOM 780 C CA . GLY A 1 103 ? 6.020 10.475 -8.575 1.00 88.88 103 GLY A CA 1
ATOM 781 C C . GLY A 1 103 ? 7.215 11.383 -8.244 1.00 88.88 103 GLY A C 1
ATOM 782 O O . GLY A 1 103 ? 8.355 10.971 -8.462 1.00 88.88 103 GLY A O 1
ATOM 783 N N . PRO A 1 104 ? 6.986 12.571 -7.649 1.00 91.94 104 PRO A N 1
ATOM 784 C CA . PRO A 1 104 ? 8.066 13.434 -7.171 1.00 91.94 104 PRO A CA 1
ATOM 785 C C . PRO A 1 104 ? 9.023 12.733 -6.197 1.00 91.94 104 PRO A C 1
ATOM 787 O O . PRO A 1 104 ? 10.233 12.907 -6.298 1.00 91.94 104 PRO A O 1
ATOM 790 N N . SER A 1 105 ? 8.504 11.907 -5.283 1.00 88.62 105 SER A N 1
ATOM 791 C CA . SER A 1 105 ? 9.326 11.204 -4.288 1.00 88.62 105 SER A CA 1
ATOM 792 C C . SER A 1 105 ? 10.255 10.171 -4.927 1.00 88.62 105 SER A C 1
ATOM 794 O O . SER A 1 105 ? 11.409 10.063 -4.520 1.00 88.62 105 SER A O 1
ATOM 796 N N . LEU A 1 106 ? 9.784 9.433 -5.938 1.00 88.06 106 LEU A N 1
ATOM 797 C CA . LEU A 1 106 ? 10.611 8.476 -6.679 1.00 88.06 106 LEU A CA 1
ATOM 798 C C . LEU A 1 106 ? 11.676 9.183 -7.521 1.00 88.06 106 LEU A C 1
ATOM 800 O O . LEU A 1 106 ? 12.800 8.692 -7.590 1.00 88.06 106 LEU A O 1
ATOM 804 N N . GLN A 1 107 ? 11.355 10.344 -8.103 1.00 87.94 107 GLN A N 1
ATOM 805 C CA . GLN A 1 107 ? 12.338 11.157 -8.822 1.00 87.94 107 GLN A CA 1
ATOM 806 C C . GLN A 1 107 ? 13.453 11.618 -7.879 1.00 87.94 107 GLN A C 1
ATOM 808 O O . GLN A 1 107 ? 14.621 11.335 -8.134 1.00 87.94 107 GLN A O 1
ATOM 813 N N . ILE A 1 108 ? 13.084 12.228 -6.748 1.00 90.44 108 ILE A N 1
ATOM 814 C CA . ILE A 1 108 ? 14.036 12.683 -5.726 1.00 90.44 108 ILE A CA 1
ATOM 815 C C . ILE A 1 108 ? 14.889 11.515 -5.226 1.00 90.44 108 ILE A C 1
ATOM 817 O O . ILE A 1 108 ? 16.103 11.645 -5.114 1.00 90.44 108 ILE A O 1
ATOM 821 N N . ALA A 1 109 ? 14.278 10.361 -4.947 1.00 86.44 109 ALA A N 1
ATOM 822 C CA . ALA A 1 109 ? 15.019 9.175 -4.535 1.00 86.44 109 ALA A CA 1
ATOM 823 C C . ALA A 1 109 ? 16.018 8.736 -5.616 1.00 86.44 109 ALA A C 1
ATOM 825 O O . ALA A 1 109 ? 17.173 8.464 -5.299 1.00 86.44 109 ALA A O 1
ATOM 826 N N . SER A 1 110 ? 15.615 8.726 -6.889 1.00 86.12 110 SER A N 1
ATOM 827 C CA . SER A 1 110 ? 16.517 8.362 -7.982 1.00 86.12 110 SER A CA 1
ATOM 828 C C . SER A 1 110 ? 17.696 9.330 -8.113 1.00 86.12 110 SER A C 1
ATOM 830 O O . SER A 1 110 ? 18.817 8.874 -8.315 1.00 86.12 110 SER A O 1
ATOM 832 N N . ASP A 1 111 ? 17.470 10.630 -7.913 1.00 86.81 111 ASP A N 1
ATOM 833 C CA . ASP A 1 111 ? 18.516 11.655 -7.969 1.00 86.81 111 ASP A CA 1
ATOM 834 C C . ASP A 1 111 ? 19.492 11.516 -6.787 1.00 86.81 111 ASP A C 1
ATOM 836 O O . ASP A 1 111 ? 20.706 11.623 -6.959 1.00 86.81 111 ASP A O 1
ATOM 840 N N . LEU A 1 112 ? 18.977 11.209 -5.589 1.00 88.12 112 LEU A N 1
ATOM 841 C CA . LEU A 1 112 ? 19.786 10.999 -4.384 1.00 88.12 112 LEU A CA 1
ATOM 842 C C . LEU A 1 112 ? 20.658 9.746 -4.473 1.00 88.12 112 LEU A C 1
ATOM 844 O O . LEU A 1 112 ? 21.817 9.775 -4.065 1.00 88.12 112 LEU A O 1
ATOM 848 N N . PHE A 1 113 ? 20.110 8.639 -4.977 1.00 83.38 113 PHE A N 1
ATOM 849 C CA . PHE A 1 113 ? 20.833 7.369 -5.005 1.00 83.38 113 PHE A CA 1
ATOM 850 C C . PHE A 1 113 ? 21.732 7.203 -6.232 1.00 83.38 113 PHE A C 1
ATOM 852 O O . PHE A 1 113 ? 22.685 6.433 -6.160 1.00 83.38 113 PHE A O 1
ATOM 859 N N . LYS A 1 114 ? 21.487 7.919 -7.337 1.00 74.31 114 LYS A N 1
ATOM 860 C CA . LYS A 1 114 ? 22.346 7.845 -8.530 1.00 74.31 114 LYS A CA 1
ATOM 861 C C . LYS A 1 114 ? 23.631 8.667 -8.447 1.00 74.31 114 LYS A C 1
ATOM 863 O O . LYS A 1 114 ? 24.462 8.473 -9.319 1.00 74.31 114 LYS A O 1
ATOM 868 N N . GLY A 1 115 ? 23.804 9.510 -7.422 1.00 52.31 115 GLY A N 1
ATOM 869 C CA . GLY A 1 115 ? 25.061 10.189 -7.080 1.00 52.31 115 GLY A CA 1
ATOM 870 C C . GLY A 1 115 ? 25.711 10.982 -8.222 1.00 52.31 115 GLY A C 1
ATOM 871 O O . GLY A 1 115 ? 26.401 10.403 -9.039 1.00 52.31 115 GLY A O 1
ATOM 872 N N . GLU A 1 116 ? 25.533 12.307 -8.241 1.00 49.06 116 GLU A N 1
ATOM 873 C CA . GLU A 1 116 ? 26.381 13.316 -8.920 1.00 49.06 116 GLU A CA 1
ATOM 874 C C . GLU A 1 116 ? 27.141 12.901 -10.206 1.00 49.06 116 GLU A C 1
ATOM 876 O O . GLU A 1 116 ? 28.297 13.264 -10.395 1.00 49.06 116 GLU A O 1
ATOM 881 N N . GLU A 1 117 ? 26.498 12.215 -11.152 1.00 44.19 117 GLU A N 1
ATOM 882 C CA . GLU A 1 117 ? 26.945 12.213 -12.544 1.00 44.19 117 GLU A CA 1
ATOM 883 C C . GLU A 1 117 ? 25.974 13.080 -13.352 1.00 44.19 117 GLU A C 1
ATOM 885 O O . GLU A 1 117 ? 24.929 12.650 -13.833 1.00 44.19 117 GLU A O 1
ATOM 890 N N . THR A 1 118 ? 26.361 14.355 -13.463 1.00 41.34 118 THR A N 1
ATOM 891 C CA . THR A 1 118 ? 25.826 15.418 -14.333 1.00 41.34 118 THR A CA 1
ATOM 892 C C . THR A 1 118 ? 24.572 16.177 -13.871 1.00 41.34 118 THR A C 1
ATOM 894 O O . THR A 1 118 ? 23.450 15.997 -14.339 1.00 41.34 118 THR A O 1
ATOM 897 N N . VAL A 1 119 ? 24.818 17.228 -13.083 1.00 46.81 119 VAL A N 1
ATOM 898 C CA . VAL A 1 119 ? 24.065 18.484 -13.215 1.00 46.81 119 VAL A CA 1
ATOM 899 C C . VAL A 1 119 ? 24.368 19.072 -14.600 1.00 46.81 119 VAL A C 1
ATOM 901 O O . VAL A 1 119 ? 25.351 19.785 -14.754 1.00 46.81 119 VAL A O 1
ATOM 904 N N . ALA A 1 120 ? 23.555 18.744 -15.610 1.00 38.81 120 ALA A N 1
ATOM 905 C CA . ALA A 1 120 ? 23.240 19.609 -16.759 1.00 38.81 120 ALA A CA 1
ATOM 906 C C . ALA A 1 120 ? 22.247 18.935 -17.725 1.00 38.81 120 ALA A C 1
ATOM 908 O O . ALA A 1 120 ? 22.632 18.449 -18.782 1.00 38.81 120 ALA A O 1
ATOM 909 N N . ALA A 1 121 ? 20.960 18.943 -17.375 1.00 38.62 121 ALA A N 1
ATOM 910 C CA . ALA A 1 121 ? 19.861 19.342 -18.267 1.00 38.62 121 ALA A CA 1
ATOM 911 C C . ALA A 1 121 ? 18.531 19.053 -17.569 1.00 38.62 121 ALA A C 1
ATOM 913 O O . ALA A 1 121 ? 17.846 18.067 -17.830 1.00 38.62 121 ALA A O 1
ATOM 914 N N . ASN A 1 122 ? 18.145 19.967 -16.686 1.00 47.72 122 ASN A N 1
ATOM 915 C CA . ASN A 1 122 ? 16.747 20.118 -16.343 1.00 47.72 122 ASN A CA 1
ATOM 916 C C . ASN A 1 122 ? 16.025 20.632 -17.599 1.00 47.72 122 ASN A C 1
ATOM 918 O O . ASN A 1 122 ? 16.043 21.824 -17.900 1.00 47.72 122 ASN A O 1
ATOM 922 N N . ALA A 1 123 ? 15.448 19.713 -18.364 1.00 36.16 123 ALA A N 1
ATOM 923 C CA . ALA A 1 123 ? 14.462 20.016 -19.383 1.00 36.16 123 ALA A CA 1
ATOM 924 C C . ALA A 1 123 ? 13.271 19.089 -19.175 1.00 36.16 123 ALA A C 1
ATOM 926 O O . ALA A 1 123 ? 13.054 18.140 -19.918 1.00 36.16 123 ALA A O 1
ATOM 927 N N . SER A 1 124 ? 12.459 19.465 -18.189 1.00 36.97 124 SER A N 1
ATOM 928 C CA . SER A 1 124 ? 11.040 19.141 -18.072 1.00 36.97 124 SER A CA 1
ATOM 929 C C . SER A 1 124 ? 10.676 17.690 -17.773 1.00 36.97 124 SER A C 1
ATOM 931 O O . SER A 1 124 ? 11.205 16.737 -18.335 1.00 36.97 124 SER A O 1
ATOM 933 N N . VAL A 1 125 ? 9.622 17.557 -16.969 1.00 50.25 125 VAL A N 1
ATOM 934 C CA . VAL A 1 125 ? 8.574 16.559 -17.183 1.00 50.25 125 VAL A CA 1
ATOM 935 C C . VAL A 1 125 ? 8.229 16.565 -18.674 1.00 50.25 125 VAL A C 1
ATOM 937 O O . VAL A 1 125 ? 7.373 17.310 -19.140 1.00 50.25 125 VAL A O 1
ATOM 940 N N . SER A 1 126 ? 8.955 15.770 -19.441 1.00 39.72 126 SER A N 1
ATOM 941 C CA . SER A 1 126 ? 8.671 15.497 -20.828 1.00 39.72 126 SER A CA 1
ATOM 942 C C . SER A 1 126 ? 8.275 14.037 -20.852 1.00 39.72 126 SER A C 1
ATOM 944 O O . SER A 1 126 ? 9.088 13.121 -20.809 1.00 39.72 126 SER A O 1
ATOM 946 N N . ASN A 1 127 ? 6.957 13.847 -20.841 1.00 45.22 127 ASN A N 1
ATOM 947 C CA . ASN A 1 127 ? 6.276 12.777 -21.549 1.00 45.22 127 ASN A CA 1
ATOM 948 C C . ASN A 1 127 ? 7.229 12.080 -22.556 1.00 45.22 127 ASN A C 1
ATOM 950 O O . ASN A 1 127 ? 7.794 12.781 -23.402 1.00 45.22 127 ASN A O 1
ATOM 954 N N . PRO A 1 128 ? 7.393 10.746 -22.537 1.00 43.47 128 PRO A N 1
ATOM 955 C CA . PRO A 1 128 ? 8.295 10.035 -23.454 1.00 43.47 128 PRO A CA 1
ATOM 956 C C . PRO A 1 128 ? 7.971 10.239 -24.951 1.00 43.47 128 PRO A C 1
ATOM 958 O O . PRO A 1 128 ? 8.738 9.825 -25.810 1.00 43.47 128 PRO A O 1
ATOM 961 N N . CYS A 1 129 ? 6.865 10.915 -25.280 1.00 46.62 129 CYS A N 1
ATOM 962 C CA . CYS A 1 129 ? 6.481 11.368 -26.619 1.00 46.62 129 CYS A CA 1
ATOM 963 C C . CYS A 1 129 ? 6.879 12.828 -26.944 1.00 46.62 129 CYS A C 1
ATOM 965 O O . CYS A 1 129 ? 6.578 13.308 -28.033 1.00 46.62 129 CYS A O 1
ATOM 967 N N . THR A 1 130 ? 7.510 13.558 -26.019 1.00 38.50 130 THR A N 1
ATOM 968 C CA . THR A 1 130 ? 8.030 14.931 -26.226 1.00 38.50 130 THR A CA 1
ATOM 969 C C . THR A 1 130 ? 9.547 14.973 -26.374 1.00 38.50 130 THR A C 1
ATOM 971 O O . THR A 1 130 ? 10.068 15.867 -27.041 1.00 38.50 130 THR A O 1
ATOM 974 N N . VAL A 1 131 ? 10.254 13.947 -25.890 1.00 43.28 131 VAL A N 1
ATOM 975 C CA . VAL A 1 131 ? 11.580 13.623 -26.417 1.00 43.28 131 VAL A CA 1
ATOM 976 C C . VAL A 1 131 ? 11.343 12.997 -27.782 1.00 43.28 131 VAL A C 1
ATOM 978 O O . VAL A 1 131 ? 11.080 11.806 -27.895 1.00 43.28 131 VAL A O 1
ATOM 981 N N . ARG A 1 132 ? 11.352 13.814 -28.836 1.00 42.78 132 ARG A N 1
ATOM 982 C CA . ARG A 1 132 ? 11.396 13.304 -30.207 1.00 42.78 132 ARG A CA 1
ATOM 983 C C . ARG A 1 132 ? 12.618 12.380 -30.276 1.00 42.78 132 ARG A C 1
ATOM 985 O O . ARG A 1 132 ? 13.729 12.905 -30.166 1.00 42.78 132 ARG A O 1
ATOM 992 N N . PRO A 1 133 ? 12.469 11.049 -30.427 1.00 45.72 133 PRO A N 1
ATOM 993 C CA . PRO A 1 133 ? 13.630 10.221 -30.695 1.00 45.72 133 PRO A CA 1
ATOM 994 C C . PRO A 1 133 ? 14.271 10.805 -31.948 1.00 45.72 133 PRO A C 1
ATOM 996 O O . PRO A 1 133 ? 13.565 11.130 -32.913 1.00 45.72 133 PRO A O 1
ATOM 999 N N . ALA A 1 134 ? 15.585 11.036 -31.911 1.00 46.62 134 ALA A N 1
ATOM 1000 C CA . ALA A 1 134 ? 16.307 11.395 -33.117 1.00 46.62 134 ALA A CA 1
ATOM 1001 C C . ALA A 1 134 ? 15.907 10.356 -34.164 1.00 46.62 134 ALA A C 1
ATOM 1003 O O . ALA A 1 134 ? 16.130 9.161 -33.970 1.00 46.62 134 ALA A O 1
ATOM 1004 N N . ASN A 1 135 ? 15.206 10.802 -35.211 1.00 45.84 135 ASN A N 1
ATOM 1005 C CA . ASN A 1 135 ? 14.778 9.907 -36.267 1.00 45.84 135 ASN A CA 1
ATOM 1006 C C . ASN A 1 135 ? 16.063 9.229 -36.760 1.00 45.84 135 ASN A C 1
ATOM 1008 O O . ASN A 1 135 ? 16.982 9.959 -37.152 1.00 45.84 135 ASN A O 1
ATOM 1012 N N . PRO A 1 136 ? 16.174 7.890 -36.739 1.00 42.44 136 PRO A N 1
ATOM 1013 C CA . PRO A 1 136 ? 17.367 7.210 -37.233 1.00 42.44 136 PRO A CA 1
ATOM 1014 C C . PRO A 1 136 ? 17.640 7.529 -38.716 1.00 42.44 136 PRO A C 1
ATOM 1016 O O . PRO A 1 136 ? 18.726 7.260 -39.210 1.00 42.44 136 PRO A O 1
ATOM 1019 N N . CYS A 1 137 ? 16.707 8.193 -39.411 1.00 51.28 137 CYS A N 1
ATOM 1020 C CA . CYS A 1 137 ? 16.888 8.771 -40.743 1.00 51.28 137 CYS A CA 1
ATOM 1021 C C . CYS A 1 137 ? 17.586 10.150 -40.779 1.00 51.28 137 CYS A C 1
ATOM 1023 O O . CYS A 1 137 ? 17.665 10.744 -41.851 1.00 51.28 137 CYS A O 1
ATOM 1025 N N . SER A 1 138 ? 18.044 10.701 -39.647 1.00 44.66 138 SER A N 1
ATOM 1026 C CA . SER A 1 138 ? 18.710 12.023 -39.587 1.00 44.66 138 SER A CA 1
ATOM 1027 C C . SER A 1 138 ? 20.235 11.937 -39.654 1.00 44.66 138 SER A C 1
ATOM 1029 O O . SER A 1 138 ? 20.901 12.968 -39.729 1.00 44.66 138 SER A O 1
ATOM 1031 N N . VAL A 1 139 ? 20.808 10.730 -39.612 1.00 41.62 139 VAL A N 1
ATOM 1032 C CA . VAL A 1 139 ? 22.224 10.551 -39.935 1.00 41.62 139 VAL A CA 1
ATOM 1033 C C . VAL A 1 139 ? 22.376 10.797 -41.426 1.00 41.62 139 VAL A C 1
ATOM 1035 O O . VAL A 1 139 ? 21.767 10.103 -42.239 1.00 41.62 139 VAL A O 1
ATOM 1038 N N . ASN A 1 140 ? 23.154 11.830 -41.755 1.00 42.72 140 ASN A N 1
ATOM 1039 C CA . ASN A 1 140 ? 23.606 12.154 -43.100 1.00 42.72 140 ASN A CA 1
ATOM 1040 C C . ASN A 1 140 ? 23.779 10.873 -43.920 1.00 42.72 140 ASN A C 1
ATOM 1042 O O . ASN A 1 140 ? 24.577 10.014 -43.544 1.00 42.72 140 ASN A O 1
ATOM 1046 N N . GLN A 1 141 ? 23.017 10.748 -45.010 1.00 41.84 141 GLN A N 1
ATOM 1047 C CA . GLN A 1 141 ? 23.181 9.669 -45.976 1.00 41.84 141 GLN A CA 1
ATOM 1048 C C . GLN A 1 141 ? 24.642 9.668 -46.431 1.00 41.84 141 GLN A C 1
ATOM 1050 O O . GLN A 1 141 ? 25.061 10.495 -47.241 1.00 41.84 141 GLN A O 1
ATOM 1055 N N . ALA A 1 142 ? 25.441 8.763 -45.870 1.00 3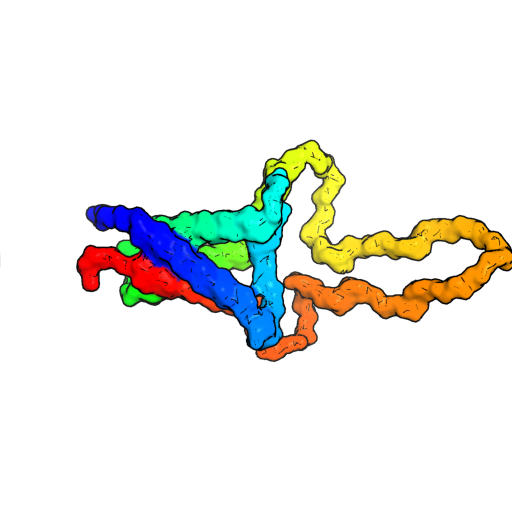9.25 142 ALA A N 1
ATOM 1056 C CA . ALA A 1 142 ? 26.761 8.486 -46.388 1.00 39.25 142 ALA A CA 1
ATOM 1057 C C . ALA A 1 142 ? 26.576 7.992 -47.829 1.00 39.25 142 ALA A C 1
ATOM 1059 O O . ALA A 1 142 ? 25.781 7.083 -48.073 1.00 39.25 142 ALA A O 1
ATOM 1060 N N . LYS A 1 143 ? 27.262 8.658 -48.769 1.00 38.38 143 LYS A N 1
ATOM 1061 C CA . LYS A 1 143 ? 27.295 8.378 -50.214 1.00 38.38 143 LYS A CA 1
ATOM 1062 C C . LYS A 1 143 ? 27.050 6.896 -50.523 1.00 38.38 143 LYS A C 1
ATOM 1064 O O . LYS A 1 143 ? 27.866 6.044 -50.179 1.00 38.38 143 LYS A O 1
ATOM 1069 N N . SER A 1 144 ? 25.946 6.606 -51.201 1.00 40.38 144 SER A N 1
ATOM 1070 C CA . SER A 1 144 ? 25.614 5.264 -51.665 1.00 40.38 144 SER A CA 1
ATOM 1071 C C . SER A 1 144 ? 26.556 4.815 -52.790 1.00 40.38 144 SER A C 1
ATOM 1073 O O . SER A 1 144 ? 26.815 5.546 -53.746 1.00 40.38 144 SER A O 1
ATOM 1075 N N . ASN A 1 145 ? 27.064 3.585 -52.673 1.00 44.72 145 ASN A N 1
ATOM 1076 C CA . ASN A 1 145 ? 27.742 2.859 -53.745 1.00 44.72 145 ASN A CA 1
ATOM 1077 C C . ASN A 1 145 ? 26.670 2.231 -54.670 1.00 44.72 145 ASN A C 1
ATOM 1079 O O . ASN A 1 145 ? 25.797 1.522 -54.160 1.00 44.72 145 ASN A O 1
ATOM 1083 N N . PRO A 1 146 ? 26.699 2.466 -55.996 1.00 47.34 146 PRO A N 1
ATOM 1084 C CA . PRO A 1 146 ? 25.646 2.043 -56.927 1.00 47.34 146 PRO A CA 1
ATOM 1085 C C . PRO A 1 146 ? 25.490 0.521 -57.132 1.00 47.34 146 PRO A C 1
ATOM 1087 O O . PRO A 1 146 ? 24.561 0.118 -57.828 1.00 47.34 146 PRO A O 1
ATOM 1090 N N . CYS A 1 147 ? 26.332 -0.326 -56.524 1.00 41.72 147 CYS A N 1
ATOM 1091 C CA . CYS A 1 147 ? 26.305 -1.784 -56.723 1.00 41.72 147 CYS A CA 1
ATOM 1092 C C . CYS A 1 147 ? 25.745 -2.619 -55.548 1.00 41.72 147 CYS A C 1
ATOM 1094 O O . CYS A 1 147 ? 25.857 -3.843 -55.583 1.00 41.72 147 CYS A O 1
ATOM 1096 N N . SER A 1 148 ? 25.131 -2.021 -54.520 1.00 42.19 148 SER A N 1
ATOM 1097 C CA . SER A 1 148 ? 24.507 -2.794 -53.426 1.00 42.19 148 SER A CA 1
ATOM 1098 C C . SER A 1 148 ? 23.042 -3.166 -53.724 1.00 42.19 148 SER A C 1
ATOM 1100 O O . SER A 1 148 ? 22.292 -2.319 -54.219 1.00 42.19 148 SER A O 1
ATOM 1102 N N . PRO A 1 149 ? 22.584 -4.396 -53.403 1.00 42.78 149 PRO A N 1
ATOM 1103 C CA . PRO A 1 149 ? 21.191 -4.796 -53.595 1.00 42.78 149 PRO A CA 1
ATOM 1104 C C . PRO A 1 149 ? 20.258 -3.935 -52.733 1.00 42.78 149 PRO A C 1
ATOM 1106 O O . PRO A 1 149 ? 20.499 -3.736 -51.543 1.00 42.78 149 PRO A O 1
ATOM 1109 N N . LYS A 1 150 ? 19.187 -3.411 -53.345 1.00 42.44 150 LYS A N 1
ATOM 1110 C CA . LYS A 1 150 ? 18.173 -2.581 -52.680 1.00 42.44 150 LYS A CA 1
ATOM 1111 C C . LYS A 1 150 ? 17.385 -3.418 -51.669 1.00 42.44 150 LYS A C 1
ATOM 1113 O O . LYS A 1 150 ? 16.363 -4.004 -52.013 1.00 42.44 150 LYS A O 1
ATOM 1118 N N . THR A 1 151 ? 17.828 -3.457 -50.420 1.00 44.06 151 THR A N 1
ATOM 1119 C CA . THR A 1 151 ? 16.965 -3.835 -49.301 1.00 44.06 151 THR A CA 1
ATOM 1120 C C . THR A 1 151 ? 15.912 -2.744 -49.113 1.00 44.06 151 THR A C 1
ATOM 1122 O O . THR A 1 151 ? 16.216 -1.552 -49.066 1.00 44.06 151 THR A O 1
ATOM 1125 N N . SER A 1 152 ? 14.642 -3.146 -49.083 1.00 43.41 152 SER A N 1
ATOM 1126 C CA . SER A 1 152 ? 13.497 -2.268 -48.845 1.00 43.41 152 SER A CA 1
ATOM 1127 C C . SER A 1 152 ? 13.709 -1.437 -47.578 1.00 43.41 152 SER A C 1
ATOM 1129 O O . SER A 1 152 ? 13.992 -1.993 -46.518 1.00 43.41 152 SER A O 1
ATOM 1131 N N . ASN A 1 153 ? 13.560 -0.114 -47.692 1.00 45.44 153 ASN A N 1
ATOM 1132 C CA . ASN A 1 153 ? 13.678 0.810 -46.570 1.00 45.44 153 ASN A CA 1
ATOM 1133 C C . ASN A 1 153 ? 12.621 0.463 -45.498 1.00 45.44 153 ASN A C 1
ATOM 1135 O O . ASN A 1 153 ? 11.426 0.586 -45.787 1.00 45.44 153 ASN A O 1
ATOM 1139 N N . PRO A 1 154 ? 13.013 0.080 -44.268 1.00 44.38 154 PRO A N 1
ATOM 1140 C CA . PRO A 1 154 ? 12.067 -0.216 -43.190 1.00 44.38 154 PRO A CA 1
ATOM 1141 C C . PRO A 1 154 ? 11.216 1.002 -42.780 1.00 44.38 154 PRO A C 1
ATOM 1143 O O . PRO A 1 154 ? 10.243 0.854 -42.049 1.00 44.38 154 PRO A O 1
ATOM 1146 N N . CYS A 1 155 ? 11.514 2.198 -43.301 1.00 49.53 155 CYS A N 1
ATOM 1147 C CA . CYS A 1 155 ? 10.765 3.433 -43.057 1.00 49.53 155 CYS A CA 1
ATOM 1148 C C . CYS A 1 155 ? 9.540 3.638 -43.977 1.00 49.53 155 CYS A C 1
ATOM 1150 O O . CYS A 1 155 ? 8.978 4.728 -44.006 1.00 49.53 155 CYS A O 1
ATOM 1152 N N . SER A 1 156 ? 9.115 2.623 -44.741 1.00 41.41 156 SER A N 1
ATOM 1153 C CA . SER A 1 156 ? 7.876 2.669 -45.543 1.00 41.41 156 SER A CA 1
ATOM 1154 C C . SER A 1 156 ? 6.595 2.506 -44.709 1.00 41.41 156 SER A C 1
ATOM 1156 O O . SER A 1 156 ? 5.500 2.726 -45.225 1.00 41.41 156 SER A O 1
ATOM 1158 N N . VAL A 1 157 ? 6.705 2.111 -43.440 1.00 47.53 157 VAL A N 1
ATOM 1159 C CA . VAL A 1 157 ? 5.583 2.034 -42.500 1.00 47.53 157 VAL A CA 1
ATOM 1160 C C . VAL A 1 157 ? 5.700 3.184 -41.510 1.00 47.53 157 VAL A C 1
ATOM 1162 O O . VAL A 1 157 ? 6.504 3.156 -40.583 1.00 47.53 157 VAL A O 1
ATOM 1165 N N . ASN A 1 158 ? 4.893 4.220 -41.724 1.00 45.97 158 ASN A N 1
ATOM 1166 C CA . ASN A 1 158 ? 4.712 5.325 -40.788 1.00 45.97 158 ASN A CA 1
ATOM 1167 C C . ASN A 1 158 ? 3.930 4.843 -39.550 1.00 45.97 158 ASN A C 1
ATOM 1169 O O . ASN A 1 158 ? 2.765 5.184 -39.370 1.00 45.97 158 ASN A O 1
ATOM 1173 N N . ALA A 1 159 ? 4.547 4.001 -38.723 1.00 45.88 159 ALA A N 1
ATOM 1174 C CA . ALA A 1 159 ? 4.034 3.628 -37.414 1.00 45.88 159 ALA A CA 1
ATOM 1175 C C . ALA A 1 159 ? 4.917 4.296 -36.358 1.00 45.88 159 ALA A C 1
ATOM 1177 O O . ALA A 1 159 ? 5.984 3.798 -36.007 1.00 45.88 159 ALA A O 1
ATOM 1178 N N . ASN A 1 160 ? 4.487 5.467 -35.887 1.00 48.50 160 ASN A N 1
ATOM 1179 C CA . ASN A 1 160 ? 5.106 6.129 -34.747 1.00 48.50 160 ASN A CA 1
ATOM 1180 C C . ASN A 1 160 ? 4.895 5.251 -33.493 1.00 48.50 160 ASN A C 1
ATOM 1182 O O . ASN A 1 160 ? 3.742 5.077 -33.095 1.00 48.50 160 ASN A O 1
ATOM 1186 N N . PRO A 1 161 ? 5.944 4.724 -32.836 1.00 44.66 161 PRO A N 1
ATOM 1187 C CA . PRO A 1 161 ? 5.788 3.935 -31.611 1.00 44.66 161 PRO A CA 1
ATOM 1188 C C . PRO A 1 161 ? 5.193 4.752 -30.450 1.00 44.66 161 PRO A C 1
ATOM 1190 O O . PRO A 1 161 ? 4.637 4.177 -29.521 1.00 44.66 161 PRO A O 1
ATOM 1193 N N . CYS A 1 162 ? 5.211 6.088 -30.531 1.00 45.62 162 CYS A N 1
ATOM 1194 C CA . CYS A 1 162 ? 4.518 6.982 -29.599 1.00 45.62 162 CYS A CA 1
ATOM 1195 C C . CYS A 1 162 ? 3.005 7.123 -29.871 1.00 45.62 162 CYS A C 1
ATOM 1197 O O . CYS A 1 162 ? 2.316 7.812 -29.122 1.00 45.62 162 CYS A O 1
ATOM 1199 N N . ALA A 1 163 ? 2.464 6.507 -30.931 1.00 42.38 163 ALA A N 1
ATOM 1200 C CA . ALA A 1 163 ? 1.016 6.430 -31.151 1.00 42.38 163 ALA A CA 1
ATOM 1201 C C . ALA A 1 163 ? 0.335 5.433 -30.195 1.00 42.38 163 ALA A C 1
ATOM 1203 O O . ALA A 1 163 ? -0.886 5.458 -30.043 1.00 42.38 163 ALA A O 1
ATOM 1204 N N . VAL A 1 164 ? 1.115 4.587 -29.515 1.00 45.03 164 VAL A N 1
ATOM 1205 C CA . VAL A 1 164 ? 0.623 3.704 -28.460 1.00 45.03 164 VAL A CA 1
ATOM 1206 C C . VAL A 1 164 ? 0.660 4.480 -27.144 1.00 45.03 164 VAL A C 1
ATOM 1208 O O . VAL A 1 164 ? 1.655 4.489 -26.433 1.00 45.03 164 VAL A O 1
ATOM 1211 N N . THR A 1 165 ? -0.423 5.218 -26.896 1.00 39.81 165 THR A N 1
ATOM 1212 C CA . THR A 1 165 ? -0.894 5.695 -25.583 1.00 39.81 165 THR A CA 1
ATOM 1213 C C . THR A 1 165 ? 0.180 6.077 -24.561 1.00 39.81 165 THR A C 1
ATOM 1215 O O . THR A 1 165 ? 0.729 5.255 -23.830 1.00 39.81 165 THR A O 1
ATOM 1218 N N . ASN A 1 166 ? 0.368 7.382 -24.428 1.00 39.53 166 ASN A N 1
ATOM 1219 C CA . ASN A 1 166 ? 0.989 8.006 -23.273 1.00 39.53 166 ASN A CA 1
ATOM 1220 C C . ASN A 1 166 ? 0.426 7.484 -21.933 1.00 39.53 166 ASN A C 1
ATOM 1222 O O . ASN A 1 166 ? -0.791 7.553 -21.756 1.00 39.53 166 ASN A O 1
ATOM 1226 N N . PRO A 1 167 ? 1.252 7.107 -20.936 1.00 44.72 167 PRO A N 1
ATOM 1227 C CA . PRO A 1 167 ? 0.753 6.739 -19.605 1.00 44.72 167 PRO A CA 1
ATOM 1228 C C . PRO A 1 167 ? 0.133 7.919 -18.834 1.00 44.72 167 PRO A C 1
ATOM 1230 O O . PRO A 1 167 ? -0.496 7.714 -17.801 1.00 44.72 167 PRO A O 1
ATOM 1233 N N . GLY A 1 168 ? 0.317 9.156 -19.311 1.00 44.16 168 GLY A N 1
ATOM 1234 C CA . GLY A 1 168 ? -0.165 10.379 -18.655 1.00 44.16 168 GLY A CA 1
ATOM 1235 C C . GLY A 1 168 ? -0.997 11.311 -19.538 1.00 44.16 168 GLY A C 1
ATOM 1236 O O . GLY A 1 168 ? -1.260 12.441 -19.143 1.00 44.16 168 GLY A O 1
ATOM 1237 N N . GLY A 1 169 ? -1.392 10.884 -20.736 1.00 36.16 169 GLY A N 1
ATOM 1238 C CA . GLY A 1 169 ? -2.101 11.729 -21.697 1.00 36.16 169 GLY A CA 1
ATOM 1239 C C . GLY A 1 169 ? -3.437 11.109 -22.047 1.00 36.16 169 GLY A C 1
ATOM 1240 O O . GLY A 1 169 ? -3.462 10.053 -22.671 1.00 36.16 169 GLY A O 1
ATOM 1241 N N . GLY A 1 170 ? -4.526 11.762 -21.636 1.00 47.62 170 GLY A N 1
ATOM 1242 C CA . GLY A 1 170 ? -5.896 11.352 -21.926 1.00 47.62 170 GLY A CA 1
ATOM 1243 C C . GLY A 1 170 ? -6.111 11.081 -23.414 1.00 47.62 170 GLY A C 1
ATOM 1244 O O . GLY A 1 170 ? -6.316 11.997 -24.201 1.00 47.62 170 GLY A O 1
ATOM 1245 N N . GLY A 1 171 ? -6.067 9.803 -23.778 1.00 37.84 171 GLY A N 1
ATOM 1246 C CA . GLY A 1 171 ? -6.552 9.258 -25.035 1.00 37.84 171 GLY A CA 1
ATOM 1247 C C . GLY A 1 171 ? -7.704 8.330 -24.694 1.00 37.84 171 GLY A C 1
ATOM 1248 O O . GLY A 1 171 ? -7.503 7.254 -24.137 1.00 37.84 171 GLY A O 1
ATOM 1249 N N . ALA A 1 172 ? -8.921 8.799 -24.934 1.00 50.62 172 ALA A N 1
ATOM 1250 C CA . ALA A 1 172 ? -10.138 8.057 -24.669 1.00 50.62 172 ALA A CA 1
ATOM 1251 C C . ALA A 1 172 ? -10.204 6.792 -25.534 1.00 50.62 172 ALA A C 1
ATOM 1253 O O . ALA A 1 172 ? -10.183 6.907 -26.753 1.00 50.62 172 ALA A O 1
ATOM 1254 N N . SER A 1 173 ? -10.333 5.625 -24.892 1.00 54.25 173 SER A N 1
ATOM 1255 C CA . SER A 1 173 ? -11.401 4.640 -25.146 1.00 54.25 173 SER A CA 1
ATOM 1256 C C . SER A 1 173 ? -11.085 3.295 -24.478 1.00 54.25 173 SER A C 1
ATOM 1258 O O . SER A 1 173 ? -10.496 2.403 -25.078 1.00 54.25 173 SER A O 1
ATOM 1260 N N . SER A 1 174 ? -11.522 3.121 -23.235 1.00 45.59 174 SER A N 1
ATOM 1261 C CA . SER A 1 174 ? -12.029 1.833 -22.753 1.00 45.59 174 SER A CA 1
ATOM 1262 C C . SER A 1 174 ? -12.973 2.137 -21.594 1.00 45.59 174 SER A C 1
ATOM 1264 O O . SER A 1 174 ? -12.724 3.048 -20.811 1.00 45.59 174 SER A O 1
ATOM 1266 N N . SER A 1 175 ? -14.093 1.435 -21.508 1.00 66.44 175 SER A N 1
ATOM 1267 C CA . SER A 1 175 ? -15.150 1.576 -20.495 1.00 66.44 175 SER A CA 1
ATOM 1268 C C . SER A 1 175 ? -14.708 1.197 -19.068 1.00 66.44 175 SER A C 1
ATOM 1270 O O . SER A 1 175 ? -15.524 0.768 -18.255 1.00 66.44 175 SER A O 1
ATOM 1272 N N . GLY A 1 176 ? -13.409 1.285 -18.779 1.00 70.94 176 GLY A N 1
ATOM 1273 C CA . GLY A 1 176 ? -12.798 0.894 -17.525 1.00 70.94 176 GLY A CA 1
ATOM 1274 C C . GLY A 1 176 ? -12.731 2.041 -16.509 1.00 70.94 176 GLY A C 1
ATOM 1275 O O . GLY A 1 176 ? -12.745 3.219 -16.875 1.00 70.94 176 GLY A O 1
ATOM 1276 N N . PRO A 1 177 ? -12.648 1.709 -15.215 1.00 84.00 177 PRO A N 1
ATOM 1277 C CA . PRO A 1 177 ? -12.414 2.680 -14.149 1.00 84.00 177 PRO A CA 1
ATOM 1278 C C . PRO A 1 177 ? -11.091 3.440 -14.341 1.00 84.00 177 PRO A C 1
ATOM 1280 O O . PRO A 1 177 ? -10.103 2.891 -14.829 1.00 84.00 177 PRO A O 1
ATOM 1283 N N . SER A 1 178 ? -11.057 4.712 -13.929 1.00 90.00 178 SER A N 1
ATOM 1284 C CA . SER A 1 178 ? -9.854 5.544 -14.044 1.00 90.00 178 SER A CA 1
ATOM 1285 C C . SER A 1 178 ? -8.697 4.995 -13.192 1.00 90.00 178 SER A C 1
ATOM 1287 O O . SER A 1 178 ? -8.945 4.418 -12.128 1.00 90.00 178 SER A O 1
ATOM 1289 N N . PRO A 1 179 ? -7.421 5.206 -13.575 1.00 87.44 179 PRO A N 1
ATOM 1290 C CA . PRO A 1 179 ? -6.275 4.770 -12.770 1.00 87.44 179 PRO A CA 1
ATOM 1291 C C . PRO A 1 179 ? -6.317 5.284 -11.323 1.00 87.44 179 PRO A C 1
ATOM 1293 O O . PRO A 1 179 ? -5.925 4.578 -10.396 1.00 87.44 179 PRO A O 1
ATOM 1296 N N . GLN A 1 180 ? -6.857 6.489 -11.108 1.00 92.38 180 GLN A N 1
ATOM 1297 C CA . GLN A 1 180 ? -7.057 7.075 -9.781 1.00 92.38 180 GLN A CA 1
ATOM 1298 C C . GLN A 1 180 ? -8.077 6.283 -8.957 1.00 92.38 180 GLN A C 1
ATOM 1300 O O . GLN A 1 180 ? -7.839 6.033 -7.776 1.00 92.38 180 GLN A O 1
ATOM 1305 N N . ALA A 1 181 ? -9.192 5.873 -9.573 1.00 92.88 181 ALA A N 1
ATOM 1306 C CA . ALA A 1 181 ? -10.210 5.053 -8.922 1.00 92.88 181 ALA A CA 1
ATOM 1307 C C . ALA A 1 181 ? -9.667 3.658 -8.583 1.00 92.88 181 ALA A C 1
ATOM 1309 O O . ALA A 1 181 ? -9.917 3.144 -7.494 1.00 92.88 181 ALA A O 1
ATOM 1310 N N . MET A 1 182 ? -8.858 3.079 -9.471 1.00 91.88 182 MET A N 1
ATOM 1311 C CA . MET A 1 182 ? -8.201 1.795 -9.221 1.00 91.88 182 MET A CA 1
ATOM 1312 C C . MET A 1 182 ? -7.177 1.881 -8.097 1.00 91.88 182 MET A C 1
ATOM 1314 O O . MET A 1 182 ? -7.160 1.015 -7.223 1.00 91.88 182 MET A O 1
ATOM 1318 N N . SER A 1 183 ? -6.386 2.956 -8.072 1.00 93.94 183 SER A N 1
ATOM 1319 C CA . SER A 1 183 ? -5.482 3.261 -6.965 1.00 93.94 183 SER A CA 1
ATOM 1320 C C . SER A 1 183 ? -6.248 3.427 -5.648 1.00 93.94 183 SER A C 1
ATOM 1322 O O . SER A 1 183 ? -5.858 2.856 -4.632 1.00 93.94 183 SER A O 1
ATOM 1324 N N . LEU A 1 184 ? -7.381 4.137 -5.649 1.00 96.19 184 LEU A N 1
ATOM 1325 C CA . LEU A 1 184 ? -8.208 4.283 -4.449 1.00 96.19 184 LEU A CA 1
ATOM 1326 C C . LEU A 1 184 ? -8.696 2.922 -3.945 1.00 96.19 184 LEU A C 1
ATOM 1328 O O . LEU A 1 184 ? -8.568 2.624 -2.761 1.00 96.19 184 LEU A O 1
ATOM 1332 N N . LEU A 1 185 ? -9.202 2.076 -4.841 1.00 96.62 185 LEU A N 1
ATOM 1333 C CA . LEU A 1 185 ? -9.736 0.766 -4.488 1.00 96.62 185 LEU A CA 1
ATOM 1334 C C . LEU A 1 185 ? -8.685 -0.127 -3.810 1.00 96.62 185 LEU A C 1
ATOM 1336 O O . LEU A 1 185 ? -8.978 -0.717 -2.770 1.00 96.62 185 LEU A O 1
ATOM 1340 N N . VAL A 1 186 ? -7.460 -0.195 -4.343 1.00 96.50 186 VAL A N 1
ATOM 1341 C CA . VAL A 1 186 ? -6.390 -1.016 -3.741 1.00 96.50 186 VAL A CA 1
ATOM 1342 C C . VAL A 1 186 ? -5.972 -0.488 -2.359 1.00 96.50 186 VAL A C 1
ATOM 1344 O O . VAL A 1 186 ? -5.765 -1.279 -1.439 1.00 96.50 186 VAL A O 1
ATOM 1347 N N . HIS A 1 187 ? -5.943 0.835 -2.159 1.00 98.25 187 HIS A N 1
ATOM 1348 C CA . HIS A 1 187 ? -5.625 1.433 -0.857 1.00 98.25 187 HIS A CA 1
ATOM 1349 C C . HIS A 1 187 ? -6.746 1.222 0.166 1.00 98.25 187 HIS A C 1
ATOM 1351 O O . HIS A 1 187 ? -6.473 0.916 1.330 1.00 98.25 187 HIS A O 1
ATOM 1357 N N . LEU A 1 188 ? -8.011 1.339 -0.250 1.00 98.44 188 LEU A N 1
ATOM 1358 C CA . LEU A 1 188 ? -9.156 1.028 0.605 1.00 98.44 188 LEU A CA 1
ATOM 1359 C C . LEU A 1 188 ? -9.151 -0.446 1.018 1.00 98.44 188 LEU A C 1
ATOM 1361 O O . LEU A 1 188 ? -9.402 -0.736 2.187 1.00 98.44 188 LEU A O 1
ATOM 1365 N N . LEU A 1 189 ? -8.798 -1.363 0.107 1.00 98.38 189 LEU A N 1
ATOM 1366 C CA . LEU A 1 189 ? -8.609 -2.776 0.439 1.00 98.38 189 LEU A CA 1
ATOM 1367 C C . LEU A 1 189 ? -7.501 -2.956 1.483 1.00 98.38 189 LEU A C 1
ATOM 1369 O O . LEU A 1 189 ? -7.736 -3.609 2.500 1.00 98.38 189 LEU A O 1
ATOM 1373 N N . TYR A 1 190 ? -6.325 -2.358 1.263 1.00 98.62 190 TYR A N 1
ATOM 1374 C CA . TYR A 1 190 ? -5.225 -2.382 2.231 1.00 98.62 190 TYR A CA 1
ATOM 1375 C C . TYR A 1 190 ? -5.703 -1.920 3.614 1.00 98.62 190 TYR A C 1
ATOM 1377 O O . TYR A 1 190 ? -5.508 -2.611 4.612 1.00 98.62 190 TYR A O 1
ATOM 1385 N N . GLY A 1 191 ? -6.405 -0.787 3.664 1.00 98.25 191 GLY A N 1
ATOM 1386 C CA . GLY A 1 191 ? -6.922 -0.214 4.901 1.00 98.25 191 GLY A CA 1
ATOM 1387 C C . GLY A 1 191 ? -7.919 -1.133 5.588 1.00 98.25 191 GLY A C 1
ATOM 1388 O O . GLY A 1 191 ? -7.784 -1.421 6.774 1.00 98.25 191 GLY A O 1
ATOM 1389 N N . ALA A 1 192 ? -8.894 -1.650 4.845 1.00 98.19 192 ALA A N 1
ATOM 1390 C CA . ALA A 1 192 ? -9.890 -2.565 5.380 1.00 98.19 192 ALA A CA 1
ATOM 1391 C C . ALA A 1 192 ? -9.244 -3.819 5.989 1.00 98.19 192 ALA A C 1
ATOM 1393 O O . ALA A 1 192 ? -9.555 -4.175 7.127 1.00 98.19 192 ALA A O 1
ATOM 1394 N N . VAL A 1 193 ? -8.302 -4.450 5.279 1.00 98.38 193 VAL A N 1
ATOM 1395 C CA . VAL A 1 193 ? -7.577 -5.633 5.772 1.00 98.38 193 VAL A CA 1
ATOM 1396 C C . VAL A 1 193 ? -6.744 -5.288 7.005 1.00 98.38 193 VAL A C 1
ATOM 1398 O O . VAL A 1 193 ? -6.814 -6.008 8.002 1.00 98.38 193 VAL A O 1
ATOM 1401 N N . LEU A 1 194 ? -6.020 -4.166 6.979 1.00 98.19 194 LEU A N 1
ATOM 1402 C CA . LEU A 1 194 ? -5.237 -3.673 8.110 1.00 98.19 194 LEU A CA 1
ATOM 1403 C C . LEU A 1 194 ? -6.111 -3.504 9.356 1.00 98.19 194 LEU A C 1
ATOM 1405 O O . LEU A 1 194 ? -5.774 -4.017 10.419 1.00 98.19 194 LEU A O 1
ATOM 1409 N N . GLY A 1 195 ? -7.249 -2.828 9.229 1.00 96.19 195 GLY A N 1
ATOM 1410 C CA . GLY A 1 195 ? -8.144 -2.559 10.347 1.00 96.19 195 GLY A CA 1
ATOM 1411 C C . GLY A 1 195 ? -8.877 -3.798 10.879 1.00 96.19 195 GLY A C 1
ATOM 1412 O O . GLY A 1 195 ? -9.183 -3.868 12.068 1.00 96.19 195 GLY A O 1
ATOM 1413 N N . VAL A 1 196 ? -9.135 -4.804 10.034 1.00 95.81 196 VAL A N 1
ATOM 1414 C CA . VAL A 1 196 ? -9.659 -6.113 10.473 1.00 95.81 196 VAL A CA 1
ATOM 1415 C C . VAL A 1 196 ? -8.592 -6.920 11.207 1.00 95.81 196 VAL A C 1
ATOM 1417 O O . VAL A 1 196 ? -8.877 -7.509 12.251 1.00 95.81 196 VAL A O 1
ATOM 1420 N N . ALA A 1 197 ? -7.375 -6.967 10.665 1.00 95.94 197 ALA A N 1
ATOM 1421 C CA . ALA A 1 197 ? -6.283 -7.763 11.214 1.00 95.94 197 ALA A CA 1
ATOM 1422 C C . ALA A 1 197 ? -5.702 -7.139 12.495 1.00 95.94 197 ALA A C 1
ATOM 1424 O O . ALA A 1 197 ? -5.374 -7.848 13.451 1.00 95.94 197 ALA A O 1
ATOM 1425 N N . TYR A 1 198 ? -5.630 -5.808 12.559 1.00 93.56 198 TYR A N 1
ATOM 1426 C CA . TYR A 1 198 ? -5.242 -5.065 13.751 1.00 93.56 198 TYR A CA 1
ATOM 1427 C C . TYR A 1 198 ? -6.441 -4.930 14.700 1.00 93.56 198 TYR A C 1
ATOM 1429 O O . TYR A 1 198 ? -7.068 -3.882 14.807 1.00 93.56 198 TYR A O 1
ATOM 1437 N N . ARG A 1 199 ? -6.774 -6.018 15.403 1.00 81.25 199 ARG A N 1
ATOM 1438 C CA . ARG A 1 199 ? -7.721 -6.008 16.530 1.00 81.25 199 ARG A CA 1
ATOM 1439 C C . ARG A 1 199 ? -6.970 -5.776 17.846 1.00 81.25 199 ARG A C 1
ATOM 1441 O O . ARG A 1 199 ? -6.252 -6.680 18.299 1.00 81.25 199 ARG A O 1
ATOM 1448 N N . PRO A 1 200 ? -7.120 -4.610 18.504 1.00 67.50 200 PRO A N 1
ATOM 1449 C CA . PRO A 1 200 ? -6.667 -4.454 19.878 1.00 67.50 200 PRO A CA 1
ATOM 1450 C C . PRO A 1 200 ? -7.473 -5.429 20.744 1.00 67.50 200 PRO A C 1
ATOM 1452 O O . PRO A 1 200 ? -8.699 -5.424 20.693 1.00 67.50 200 PRO A O 1
ATOM 1455 N N . SER A 1 201 ? -6.817 -6.297 21.519 1.00 56.56 201 SER A N 1
ATOM 1456 C CA . SER A 1 201 ? -7.535 -7.143 22.486 1.00 56.56 201 SER A CA 1
ATOM 1457 C C . SER A 1 201 ? -8.352 -6.248 23.425 1.00 56.56 201 SER A C 1
ATOM 1459 O O . SER A 1 201 ? -7.746 -5.442 24.131 1.00 56.56 201 SER A O 1
ATOM 1461 N N . GLY A 1 202 ? -9.680 -6.398 23.447 1.00 54.50 202 GLY A N 1
ATOM 1462 C CA . GLY A 1 202 ? -10.550 -5.750 24.439 1.00 54.50 202 GLY A CA 1
ATOM 1463 C C . GLY A 1 202 ? -11.642 -4.812 23.911 1.00 54.50 202 GLY A C 1
ATOM 1464 O O . GLY A 1 202 ? -12.066 -3.943 24.666 1.00 54.50 202 GLY A O 1
ATOM 1465 N N . THR A 1 203 ? -12.082 -4.952 22.657 1.00 50.53 203 THR A N 1
ATOM 1466 C CA . THR A 1 203 ? -13.390 -4.437 22.196 1.00 50.53 203 THR A CA 1
ATOM 1467 C C . THR A 1 203 ? -14.339 -5.587 21.940 1.00 50.53 203 THR A C 1
ATOM 1469 O O . THR A 1 203 ? -13.870 -6.536 21.265 1.00 50.53 203 THR A O 1
#

Secondary structure (DSSP, 8-state):
------HHHHHHHHHHHHHHHHHHHHHGGGGTPPP--HHHHHHTTS--SS-HHHHHHHHHHHHHHHHHHHIIIIIGGG--SSHHHHHHHHTHHHHHHHHHTHHHHHHHHHHHHH-SS----------TTTS----GGGS------TTS--PPPGGGS---GGGS--TTS-----SSPPHHHHHHHHHHHHHHHHHHH---TT-

Radius of gyration: 23.65 Å; chains: 1; bounding box: 44×32×85 Å